Protein 4KT3 (pdb70)

Secondary structure (DSSP, 8-state):
-GGGG-HHHHHHHHHHHHHHHHHHHHTT--HHHHHHHHHHHHTTTTBHHHHHH--TT---S-TT-SEEE-----EEE-SSHHHHHHHHHHHHHHHHTT-----HHHHHHHTTS------S-HHHHHHHHHHHHHH---/--SGGGS-TT---HHHHHHHHHHHHHHT---SSSTTEEEE--B--TTSS-SSTTEEEEEEEE--TTSSS-EEEEEEEEETTT--EEETTTTEE---HHHHHHHHH---S---TGGGHHHHHTTTS--

Sequence (265 aa):
ARLCNNISAVTFVSKYKAVCQPIADQLDLPVENLLGLAAQESQYGTGRIARELNNYFSHAPAPLQIGAEAPSIKVAKFDSFQKSAQSFASSFGTAVRGQRDPAFAQALVRSGYNTGNGRDGFARYLADIIIAVRGRACSLQPARIKDSGLTREQAEQVLRVALKHQDYQLQRPGVFIDGDLQDENGKPPHPGYYDFSLGYNDPKAGATEYWGLFSVSLNTGDTWEINSCKRLDGAELRALQRRVARTGKSLADEKSQREGLGCED

Organism: Pseudomonas fluorescens (strain ATCC BAA-477 / NRRL B-23932 / Pf-5) (NCBI:txid220664)

Structure (mmCIF, N/CA/C/O backbone):
data_4KT3
#
_entry.id   4KT3
#
_cell.length_a   40.112
_cell.length_b   81.515
_cell.length_c   86.453
_cell.angle_alpha   90.00
_cell.angle_beta   90.00
_cell.angle_gamma   90.00
#
_symmetry.space_group_name_H-M   'P 21 21 21'
#
loop_
_entity.id
_entity.type
_entity.pdbx_description
1 polymer 'Uncharacterized protein'
2 polymer 'Putative lipoprotein'
3 water water
#
loop_
_atom_site.group_PDB
_atom_site.id
_atom_site.type_symbol
_atom_site.label_atom_id
_atom_site.label_alt_id
_atom_site.label_comp_id
_atom_site.label_asym_id
_atom_site.label_entity_id
_atom_site.label_seq_id
_atom_site.pdbx_PDB_ins_code
_atom_site.Cartn_x
_atom_site.Cartn_y
_atom_site.Cartn_z
_atom_site.occupancy
_atom_site.B_iso_or_equiv
_atom_site.auth_seq_id
_atom_site.auth_comp_id
_atom_site.auth_asym_id
_atom_site.auth_atom_id
_atom_site.pdbx_PDB_model_num
ATOM 1 N N . ALA A 1 29 ? 3.909 44.955 33.638 1.00 42.98 29 ALA A N 1
ATOM 2 C CA . ALA A 1 29 ? 2.799 44.5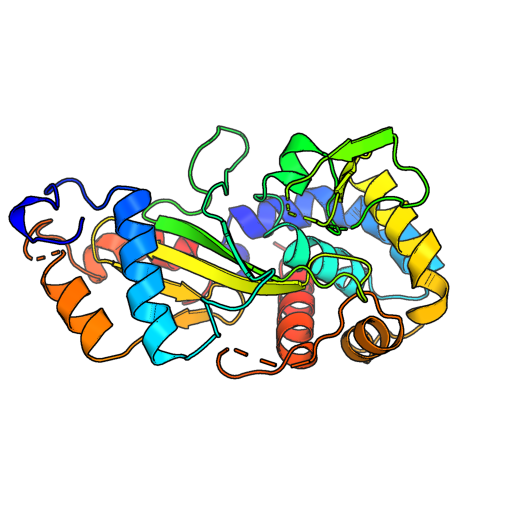45 32.783 1.00 39.34 29 ALA A CA 1
ATOM 3 C C . ALA A 1 29 ? 3.286 43.607 31.688 1.00 37.36 29 ALA A C 1
ATOM 4 O O . ALA A 1 29 ? 2.981 42.413 31.704 1.00 36.13 29 ALA A O 1
ATOM 10 N N . ARG A 1 30 ? 4.050 44.145 30.741 1.00 35.28 30 ARG A N 1
ATOM 11 C CA . ARG A 1 30 ? 4.536 43.352 29.616 1.00 36.56 30 ARG A CA 1
ATOM 12 C C . ARG A 1 30 ? 5.179 42.056 30.101 1.00 30.70 30 ARG A C 1
ATOM 13 O O . ARG A 1 30 ? 4.896 40.979 29.568 1.00 28.62 30 ARG A O 1
ATOM 17 N N . LEU A 1 31 ? 6.036 42.158 31.114 1.00 28.13 31 LEU A N 1
ATOM 18 C CA . LEU A 1 31 ? 6.723 40.981 31.643 1.00 29.97 31 LEU A CA 1
ATOM 19 C C . LEU A 1 31 ? 5.744 39.872 31.987 1.00 26.05 31 LEU A C 1
ATOM 20 O O . LEU A 1 31 ? 6.040 38.699 31.752 1.00 25.05 31 LEU A O 1
ATOM 36 N N . CYS A 1 32 ? 4.582 40.243 32.533 1.00 19.64 32 CYS A N 1
ATOM 37 C CA . CYS A 1 32 ? 3.632 39.247 33.040 1.00 18.39 32 CYS A CA 1
ATOM 38 C C . CYS A 1 32 ? 2.838 38.562 31.927 1.00 17.66 32 CYS A C 1
ATOM 39 O O . CYS A 1 32 ? 2.124 37.589 32.174 1.00 18.57 32 CYS A O 1
ATOM 46 N N . ASN A 1 33 ? 2.968 39.062 30.702 1.00 16.44 33 ASN A N 1
ATOM 47 C CA . ASN A 1 33 ? 2.225 38.509 29.577 1.00 18.12 33 ASN A CA 1
ATOM 48 C C . ASN A 1 33 ? 2.889 37.282 28.956 1.00 13.88 33 ASN A C 1
ATOM 49 O O . ASN A 1 33 ? 2.256 36.549 28.194 1.00 16.12 33 ASN A O 1
ATOM 60 N N . ASN A 1 34 ? 4.158 37.052 29.288 1.00 16.26 34 ASN A N 1
ATOM 61 C CA . ASN A 1 34 ? 4.853 35.849 28.855 1.00 14.35 34 ASN A CA 1
ATOM 62 C C . ASN A 1 34 ? 4.530 34.750 29.857 1.00 11.00 34 ASN A C 1
ATOM 63 O O . ASN A 1 34 ? 5.196 34.605 30.887 1.00 13.51 34 ASN A O 1
ATOM 74 N N . ILE A 1 35 ? 3.488 33.986 29.566 1.00 11.85 35 ILE A N 1
ATOM 75 C CA . ILE A 1 35 ? 2.967 33.036 30.548 1.00 14.16 35 ILE A CA 1
ATOM 76 C C . ILE A 1 35 ? 3.982 31.926 30.875 1.00 12.52 35 ILE A C 1
ATOM 77 O O . ILE A 1 35 ? 4.150 31.546 32.043 1.00 13.41 35 ILE A O 1
ATOM 93 N N . SER A 1 36 ? 4.670 31.425 29.861 1.00 11.69 36 SER A N 1
ATOM 94 C CA . SER A 1 36 ? 5.692 30.401 30.066 1.00 10.71 36 SER A CA 1
ATOM 95 C C . SER A 1 36 ? 6.713 30.887 31.085 1.00 9.13 36 SER A C 1
ATOM 96 O O . SER A 1 36 ? 7.087 30.151 32.022 1.00 10.37 36 SER A O 1
ATOM 104 N N . ALA A 1 37 ? 7.223 32.095 30.863 1.00 10.25 37 ALA A N 1
ATOM 105 C CA . ALA A 1 37 ? 8.251 32.638 31.756 1.00 8.94 37 ALA A CA 1
ATOM 106 C C . ALA A 1 37 ? 7.728 32.858 33.185 1.00 10.44 37 ALA A C 1
ATOM 107 O O . ALA A 1 37 ? 8.408 32.537 34.162 1.00 10.54 37 ALA A O 1
ATOM 114 N N . VAL A 1 38 ? 6.528 33.409 33.312 1.00 11.80 38 VAL A N 1
ATOM 115 C CA . VAL A 1 38 ? 5.939 33.653 34.628 1.00 12.42 38 VAL A CA 1
ATOM 116 C C . VAL A 1 38 ? 5.723 32.332 35.359 1.00 11.07 38 VAL A C 1
ATOM 117 O O . VAL A 1 38 ? 5.985 32.219 36.547 1.00 12.66 38 VAL A O 1
ATOM 130 N N . THR A 1 39 ? 5.256 31.324 34.634 1.00 9.87 39 THR A N 1
ATOM 131 C CA . THR A 1 39 ? 5.017 30.010 35.223 1.00 11.44 39 THR A CA 1
ATOM 132 C C . THR A 1 39 ? 6.319 29.453 35.839 1.00 9.97 39 THR A C 1
ATOM 133 O O . THR A 1 39 ? 6.326 28.945 36.952 1.00 11.86 39 THR A O 1
ATOM 144 N N . PHE A 1 40 ? 7.409 29.560 35.101 1.00 9.44 40 PHE A N 1
ATOM 145 C CA . PHE A 1 40 ? 8.696 29.083 35.576 1.00 9.00 40 PHE A CA 1
ATOM 146 C C . PHE A 1 40 ? 9.137 29.825 36.832 1.00 8.43 40 PHE A C 1
ATOM 147 O O . PHE A 1 40 ? 9.552 29.216 37.846 1.00 8.79 40 PHE A O 1
ATOM 164 N N . VAL A 1 41 ? 9.052 31.145 36.789 1.00 8.92 41 VAL A N 1
ATOM 165 C CA . VAL A 1 41 ? 9.502 31.952 37.915 1.00 9.52 41 VAL A CA 1
ATOM 166 C C . VAL A 1 41 ? 8.644 31.662 39.158 1.00 9.61 41 VAL A C 1
ATOM 167 O O . VAL A 1 41 ? 9.172 31.451 40.260 1.00 10.98 41 VAL A O 1
ATOM 180 N N . SER A 1 42 ? 7.327 31.596 38.987 1.00 10.39 42 SER A N 1
ATOM 181 C CA . SER A 1 42 ? 6.442 31.301 40.109 1.00 12.44 42 SER A CA 1
ATOM 182 C C . SER A 1 42 ? 6.719 29.920 40.681 1.00 11.60 42 SER A C 1
ATOM 183 O O . SER A 1 42 ? 6.648 29.720 41.891 1.00 13.66 42 SER A O 1
ATOM 191 N N . LYS A 1 43 ? 7.058 28.968 39.820 1.00 10.92 43 LYS A N 1
ATOM 192 C CA . LYS A 1 43 ? 7.239 27.595 40.266 1.00 9.66 43 LYS A CA 1
ATOM 193 C C . LYS A 1 43 ? 8.445 27.444 41.177 1.00 8.69 43 LYS A C 1
ATOM 194 O O . LYS A 1 43 ? 8.404 26.692 42.138 1.00 9.56 43 LYS A O 1
ATOM 213 N N . TYR A 1 44 ? 9.542 28.136 40.861 1.00 8.77 44 TYR A N 1
ATOM 214 C CA . TYR A 1 44 ? 10.829 27.847 41.495 1.00 8.56 44 TYR A CA 1
ATOM 215 C C . TYR A 1 44 ? 11.437 28.965 42.317 1.00 10.30 44 TYR A C 1
ATOM 216 O O . TYR A 1 44 ? 12.484 28.773 42.942 1.00 11.23 44 TYR A O 1
ATOM 234 N N . LYS A 1 45 ? 10.782 30.118 42.383 1.00 9.42 45 LYS A N 1
ATOM 235 C CA . LYS A 1 45 ? 11.372 31.232 43.128 1.00 9.68 45 LYS A CA 1
ATOM 236 C C . LYS A 1 45 ? 11.605 30.926 44.609 1.00 11.90 45 LYS A C 1
ATOM 237 O O . LYS A 1 45 ? 12.629 31.330 45.173 1.00 13.21 45 LYS A O 1
ATOM 256 N N . ALA A 1 46 ? 10.681 30.230 45.252 1.00 11.17 46 ALA A N 1
ATOM 257 C CA . ALA A 1 46 ? 10.823 29.954 46.677 1.00 11.20 46 ALA A CA 1
ATOM 258 C C . ALA A 1 46 ? 11.920 28.933 46.921 1.00 10.34 46 ALA A C 1
ATOM 259 O O . ALA A 1 46 ? 12.730 29.116 47.833 1.00 11.49 46 ALA A O 1
ATOM 266 N N . VAL A 1 47 ? 11.997 27.892 46.095 1.00 11.05 47 VAL A N 1
ATOM 267 C CA . VAL A 1 47 ? 13.066 26.902 46.295 1.00 10.85 47 VAL A CA 1
ATOM 268 C C . VAL A 1 47 ? 14.468 27.460 46.031 1.00 9.75 47 VAL A C 1
ATOM 269 O O . VAL A 1 47 ? 15.459 26.991 46.606 1.00 13.40 47 VAL A O 1
ATOM 282 N N . CYS A 1 48 ? 14.567 28.504 45.223 1.00 10.56 48 CYS A N 1
ATOM 283 C CA . CYS A 1 48 ? 15.853 29.143 44.992 1.00 10.99 48 CYS A CA 1
ATOM 284 C C . CYS A 1 48 ? 16.335 29.983 46.153 1.00 12.10 48 CYS A C 1
ATOM 285 O O . CYS A 1 48 ? 17.523 30.208 46.291 1.00 11.23 48 CYS A O 1
ATOM 293 N N . GLN A 1 49 ? 15.421 30.461 46.985 1.00 13.10 49 GLN A N 1
ATOM 294 C CA . GLN A 1 49 ? 15.788 31.428 48.012 1.00 13.56 49 GLN A CA 1
ATOM 295 C C . GLN A 1 49 ? 16.893 30.952 48.973 1.00 13.84 49 GLN A C 1
ATOM 296 O O . GLN A 1 49 ? 17.854 31.668 49.185 1.00 15.25 49 GLN A O 1
ATOM 310 N N . PRO A 1 50 ? 16.735 29.770 49.598 1.00 13.10 50 PRO A N 1
ATOM 311 C CA . PRO A 1 50 ? 17.773 29.411 50.581 1.00 14.16 50 PRO A CA 1
ATOM 312 C C . PRO A 1 50 ? 19.150 29.166 49.955 1.00 13.66 50 PRO A C 1
ATOM 313 O O . PRO A 1 50 ? 20.180 29.430 50.574 1.00 14.32 50 PRO A O 1
ATOM 324 N N . ILE A 1 51 ? 19.171 28.707 48.717 1.00 13.46 51 ILE A N 1
ATOM 325 C CA . ILE A 1 51 ? 20.433 28.504 48.033 1.00 13.46 51 ILE A CA 1
ATOM 326 C C . ILE A 1 51 ? 21.086 29.857 47.729 1.00 11.16 51 ILE A C 1
ATOM 327 O O . ILE A 1 51 ? 22.278 30.050 47.966 1.00 13.30 51 ILE A O 1
ATOM 343 N N . ALA A 1 52 ? 20.302 30.798 47.222 1.00 10.90 52 ALA A N 1
ATOM 344 C CA . ALA A 1 52 ? 20.788 32.145 47.010 1.00 11.86 52 ALA A CA 1
ATOM 345 C C . ALA A 1 52 ? 21.284 32.754 48.325 1.00 13.06 52 ALA A C 1
ATOM 346 O O . ALA A 1 52 ? 22.339 33.387 48.347 1.00 14.15 52 ALA A O 1
ATOM 353 N N . ASP A 1 53 ? 20.538 32.563 49.411 1.00 13.24 53 ASP A N 1
ATOM 354 C CA . ASP A 1 53 ? 20.952 33.086 50.719 1.00 13.58 53 ASP A CA 1
ATOM 355 C C . ASP A 1 53 ? 22.316 32.525 51.105 1.00 14.23 53 ASP A C 1
ATOM 356 O O . ASP A 1 53 ? 23.201 33.264 51.575 1.00 16.13 53 ASP A O 1
ATOM 365 N N . GLN A 1 54 ? 22.489 31.217 50.914 1.00 14.60 54 GLN A N 1
ATOM 366 C CA . GLN A 1 54 ? 23.747 30.557 51.290 1.00 16.04 54 GLN A CA 1
ATOM 367 C C . GLN A 1 54 ? 24.930 31.123 50.499 1.00 15.11 54 GLN A C 1
ATOM 368 O O . GLN A 1 54 ? 26.072 31.134 50.982 1.00 20.40 54 GLN A O 1
ATOM 372 N N . LEU A 1 55 ? 24.660 31.617 49.296 1.00 13.26 55 LEU A N 1
ATOM 373 C CA . LEU A 1 55 ? 25.695 32.165 48.426 1.00 16.11 55 LEU A CA 1
ATOM 374 C C . LEU A 1 55 ? 25.778 33.694 48.488 1.00 12.95 55 LEU A C 1
ATOM 375 O O . LEU A 1 55 ? 26.502 34.306 47.701 1.00 13.73 55 LEU A O 1
ATOM 391 N N . ASP A 1 56 ? 25.028 34.306 49.406 1.00 14.43 56 ASP A N 1
ATOM 392 C CA . ASP A 1 56 ? 24.956 35.761 49.513 1.00 14.57 56 ASP A CA 1
ATOM 393 C C . ASP A 1 56 ? 24.628 36.396 48.154 1.00 12.72 56 ASP A C 1
ATOM 394 O O . ASP A 1 56 ? 25.325 37.311 47.695 1.00 16.45 56 ASP A O 1
ATOM 403 N N . LEU A 1 57 ? 23.547 35.903 47.537 1.00 13.85 57 LEU A N 1
ATOM 404 C CA . LEU A 1 57 ? 23.071 36.393 46.243 1.00 12.96 57 LEU A CA 1
ATOM 405 C C . LEU A 1 57 ? 21.600 36.769 46.307 1.00 13.34 57 LEU A C 1
ATOM 406 O O . LEU A 1 57 ? 20.813 36.088 46.969 1.00 14.62 57 LEU A O 1
ATOM 422 N N . PRO A 1 58 ? 21.212 37.820 45.574 1.00 12.81 58 PRO A N 1
ATOM 423 C CA . PRO A 1 58 ? 19.783 38.026 45.325 1.00 12.97 58 PRO A CA 1
ATOM 424 C C . PRO A 1 58 ? 19.202 36.797 44.627 1.00 11.96 58 PRO A C 1
ATOM 425 O O . PRO A 1 58 ? 19.830 36.240 43.726 1.00 12.08 58 PRO A O 1
ATOM 436 N N . VAL A 1 59 ? 18.021 36.373 45.042 1.00 12.49 59 VAL A N 1
ATOM 437 C CA . VAL A 1 59 ? 17.447 35.155 44.486 1.00 10.59 59 VAL A CA 1
ATOM 438 C C . VAL A 1 59 ? 17.297 35.218 42.960 1.00 12.03 59 VAL A C 1
ATOM 439 O O . VAL A 1 59 ? 17.485 34.214 42.270 1.00 12.11 59 VAL A O 1
ATOM 452 N N . GLU A 1 60 ? 16.977 36.395 42.436 1.00 10.40 60 GLU A N 1
ATOM 453 C CA . GLU A 1 60 ? 16.824 36.559 40.994 1.00 12.33 60 GLU A CA 1
ATOM 454 C C . GLU A 1 60 ? 18.104 36.270 40.218 1.00 12.25 60 GLU A C 1
ATOM 455 O O . GLU A 1 60 ? 18.046 35.946 39.031 1.00 12.22 60 GLU A O 1
ATOM 467 N N . ASN A 1 61 ? 19.255 36.393 40.860 1.00 11.13 61 ASN A N 1
ATOM 468 C CA . ASN A 1 61 ? 20.504 36.082 40.157 1.00 11.55 61 ASN A CA 1
ATOM 469 C C . ASN A 1 61 ? 20.573 34.583 39.856 1.00 10.89 61 ASN A C 1
ATOM 470 O O . ASN A 1 61 ? 20.922 34.165 38.734 1.00 13.38 61 ASN A O 1
ATOM 481 N N . LEU A 1 62 ? 20.252 33.779 40.863 1.00 11.12 62 LEU A N 1
ATOM 482 C CA . LEU A 1 62 ? 20.255 32.327 40.728 1.00 9.70 62 LEU A CA 1
ATOM 483 C C . LEU A 1 62 ? 19.116 31.845 39.823 1.00 10.79 62 LEU A C 1
ATOM 484 O O . LEU A 1 62 ? 19.326 31.001 38.943 1.00 11.27 62 LEU A O 1
ATOM 500 N N . LEU A 1 63 ? 17.913 32.366 40.057 1.00 9.75 63 LEU A N 1
ATOM 501 C CA . LEU A 1 63 ? 16.754 31.974 39.280 1.00 8.73 63 LEU A CA 1
ATOM 502 C C . LEU A 1 63 ? 16.896 32.441 37.829 1.00 9.98 63 LEU A C 1
ATOM 503 O O . LEU A 1 63 ? 16.492 31.741 36.899 1.00 10.02 63 LEU A O 1
ATOM 519 N N . GLY A 1 64 ? 17.491 33.616 37.645 1.00 9.78 64 GLY A N 1
ATOM 520 C CA . GLY A 1 64 ? 17.790 34.143 36.317 1.00 10.06 64 GLY A CA 1
ATOM 521 C C . GLY A 1 64 ? 18.746 33.242 35.556 1.00 9.02 64 GLY A C 1
ATOM 522 O O . GLY A 1 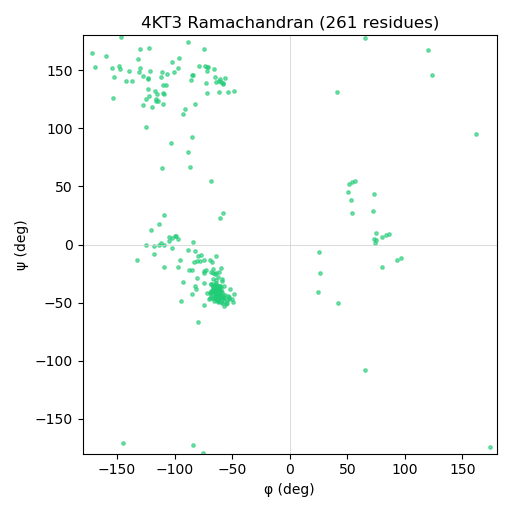64 ? 18.569 33.005 34.356 1.00 9.39 64 GLY A O 1
ATOM 526 N N . LEU A 1 65 ? 19.778 32.751 36.236 1.00 9.70 65 LEU A N 1
ATOM 527 C CA . LEU A 1 65 ? 20.691 31.803 35.610 1.00 9.99 65 LEU A CA 1
ATOM 528 C C . LEU A 1 65 ? 19.933 30.543 35.185 1.00 8.74 65 LEU A C 1
ATOM 529 O O . LEU A 1 65 ? 20.112 30.071 34.054 1.00 9.92 65 LEU A O 1
ATOM 545 N N . ALA A 1 66 ? 19.066 30.019 36.047 1.00 10.08 66 ALA A N 1
ATOM 546 C CA . ALA A 1 66 ? 18.281 28.847 35.665 1.00 9.28 66 ALA A CA 1
ATOM 547 C C . ALA A 1 66 ? 17.388 29.155 34.447 1.00 9.63 66 ALA A C 1
ATOM 548 O O . ALA A 1 66 ? 17.219 28.312 33.571 1.00 11.09 66 ALA A O 1
ATOM 555 N N . ALA A 1 67 ? 16.791 30.344 34.406 1.00 9.51 67 ALA A N 1
ATOM 556 C CA . ALA A 1 67 ? 15.937 30.725 33.272 1.00 9.73 67 ALA A CA 1
ATOM 557 C C . ALA A 1 67 ? 16.729 30.743 31.958 1.00 9.95 67 ALA A C 1
ATOM 558 O O . ALA A 1 67 ? 16.220 30.344 30.912 1.00 10.94 67 ALA A O 1
ATOM 565 N N . GLN A 1 68 ? 17.947 31.264 32.016 1.00 9.90 68 GLN A N 1
ATOM 566 C CA . GLN A 1 68 ? 18.866 31.280 30.883 1.00 10.79 68 GLN A CA 1
ATOM 567 C C . GLN A 1 68 ? 19.234 29.865 30.420 1.00 10.08 68 GLN A C 1
ATOM 568 O O . GLN A 1 68 ? 19.219 29.561 29.231 1.00 12.39 68 GLN A O 1
ATOM 582 N N . GLU A 1 69 ? 19.592 28.995 31.357 1.00 9.60 69 GLU A N 1
ATOM 583 C CA . GLU A 1 69 ? 20.085 27.675 30.984 1.00 10.23 69 GLU A CA 1
ATOM 584 C C . GLU A 1 69 ? 18.978 26.754 30.501 1.00 10.92 69 GLU A C 1
ATOM 585 O O . GLU A 1 69 ? 19.213 25.893 29.640 1.00 10.92 69 GLU A O 1
ATOM 597 N N . SER A 1 70 ? 17.787 26.918 31.075 1.00 10.67 70 SER A N 1
ATOM 598 C CA . SER A 1 70 ? 16.665 26.007 30.832 1.00 10.43 70 SER A CA 1
ATOM 599 C C . SER A 1 70 ? 15.575 26.539 29.912 1.00 9.17 70 SER A C 1
ATOM 600 O O . SER A 1 70 ? 14.566 25.871 29.729 1.00 10.62 70 SER A O 1
ATOM 608 N N . GLN A 1 71 ? 15.777 27.739 29.373 1.00 9.72 71 GLN A N 1
ATOM 609 C CA . GLN A 1 71 ? 14.766 28.398 28.547 1.00 9.52 71 GLN A CA 1
ATOM 610 C C . GLN A 1 71 ? 13.442 28.454 29.331 1.00 10.62 71 GLN A C 1
ATOM 611 O O . GLN A 1 71 ? 12.369 28.036 28.871 1.00 10.70 71 GLN A O 1
ATOM 625 N N . TYR A 1 72 ? 13.545 29.007 30.524 1.00 9.56 72 TYR A N 1
ATOM 626 C CA . TYR A 1 72 ? 12.424 29.131 31.437 1.00 9.21 72 TYR A CA 1
ATOM 627 C C . TYR A 1 72 ? 11.721 27.784 31.595 1.00 11.06 72 TYR A C 1
ATOM 628 O O . TYR A 1 72 ? 10.491 27.673 31.562 1.00 11.37 72 TYR A O 1
ATOM 646 N N . GLY A 1 73 ? 12.530 26.747 31.770 1.00 11.70 73 GLY A N 1
ATOM 647 C CA . GLY A 1 73 ? 12.028 25.431 32.093 1.00 11.38 73 GLY A CA 1
ATOM 648 C C . GLY A 1 73 ? 11.501 24.639 30.911 1.00 10.25 73 GLY A C 1
ATOM 649 O O . GLY A 1 73 ? 10.947 23.549 31.101 1.00 14.13 73 GLY A O 1
ATOM 653 N N . THR A 1 74 ? 11.671 25.157 29.695 1.00 9.94 74 THR A N 1
ATOM 654 C CA . THR A 1 74 ? 11.140 24.479 28.511 1.00 10.48 74 THR A CA 1
ATOM 655 C C . THR A 1 74 ? 12.135 23.577 27.784 1.00 9.75 74 THR A C 1
ATOM 656 O O . THR A 1 74 ? 11.734 22.775 26.939 1.00 11.01 74 THR A O 1
ATOM 667 N N . GLY A 1 75 ? 13.426 23.696 28.098 1.00 10.04 75 GLY A N 1
ATOM 668 C CA . GLY A 1 75 ? 14.420 22.862 27.451 1.00 10.34 75 GLY A CA 1
ATOM 669 C C . GLY A 1 75 ? 14.355 21.417 27.904 1.00 10.66 75 GLY A C 1
ATOM 670 O O . GLY A 1 75 ? 13.948 21.138 29.034 1.00 11.23 75 GLY A O 1
ATOM 674 N N . ARG A 1 76 ? 14.789 20.507 27.036 1.00 13.96 76 ARG A N 1
ATOM 675 C CA . ARG A 1 76 ? 14.747 19.081 27.318 1.00 15.67 76 ARG A CA 1
ATOM 676 C C . ARG A 1 76 ? 15.618 18.663 28.507 1.00 13.63 76 ARG A C 1
ATOM 677 O O . ARG A 1 76 ? 15.223 17.827 29.311 1.00 16.16 76 ARG A O 1
ATOM 698 N N . ILE A 1 77 ? 16.812 19.224 28.609 1.00 13.76 77 ILE A N 1
ATOM 699 C CA . ILE A 1 77 ? 17.713 18.854 29.695 1.00 14.30 77 ILE A CA 1
ATOM 700 C C . ILE A 1 77 ? 17.066 19.165 31.051 1.00 12.70 77 ILE A C 1
ATOM 701 O O . ILE A 1 77 ? 17.219 18.425 32.024 1.00 12.80 77 ILE A O 1
ATOM 717 N N . ALA A 1 78 ? 16.315 20.253 31.109 1.00 10.69 78 ALA A N 1
ATOM 718 C CA . ALA A 1 78 ? 15.606 20.598 32.330 1.00 12.36 78 ALA A CA 1
ATOM 719 C C . ALA A 1 78 ? 14.405 19.682 32.528 1.00 11.24 78 ALA A C 1
ATOM 720 O O . ALA A 1 78 ? 14.231 19.087 33.605 1.00 12.38 78 ALA A O 1
ATOM 727 N N . ARG A 1 79 ? 13.564 19.568 31.502 1.00 11.14 79 ARG A N 1
ATOM 728 C CA . ARG A 1 79 ? 12.341 18.785 31.624 1.00 13.18 79 ARG A CA 1
ATOM 729 C C . ARG A 1 79 ? 12.604 17.320 31.933 1.00 12.32 79 ARG A C 1
ATOM 730 O O . ARG A 1 79 ? 11.924 16.728 32.774 1.00 16.40 79 ARG A O 1
ATOM 751 N N . GLU A 1 80 ? 13.544 16.727 31.203 1.00 13.14 80 GLU A N 1
ATOM 752 C CA . GLU A 1 80 ? 13.777 15.288 31.265 1.00 14.05 80 GLU A CA 1
ATOM 753 C C . GLU A 1 80 ? 14.835 14.904 32.281 1.00 14.47 80 GLU A C 1
ATOM 754 O O . GLU A 1 80 ? 14.749 13.828 32.882 1.00 17.82 80 GLU A O 1
ATOM 766 N N . LEU A 1 81 ? 15.829 15.765 32.477 1.00 14.20 81 LEU A N 1
ATOM 767 C CA . LEU A 1 81 ? 16.968 15.414 33.345 1.00 11.85 81 LEU A CA 1
ATOM 768 C C . LEU A 1 81 ? 17.027 16.236 34.632 1.00 12.62 81 LEU A C 1
ATOM 769 O O . LEU A 1 81 ? 17.939 16.059 35.450 1.00 12.80 81 LEU A O 1
ATOM 785 N N . ASN A 1 82 ? 16.050 17.115 34.819 1.00 13.73 82 ASN A N 1
ATOM 786 C CA . ASN A 1 82 ? 16.012 18.025 35.967 1.00 11.96 82 ASN A CA 1
ATOM 787 C C . ASN A 1 82 ? 17.284 18.844 36.106 1.00 10.84 82 ASN A C 1
ATOM 788 O O . ASN A 1 82 ? 17.645 19.248 37.204 1.00 12.42 82 ASN A O 1
ATOM 799 N N . ASN A 1 83 ? 17.968 19.088 34.993 1.00 12.21 83 ASN A N 1
ATOM 800 C CA . ASN A 1 83 ? 19.232 19.810 35.050 1.00 11.48 83 ASN A CA 1
ATOM 801 C C . ASN A 1 83 ? 18.984 21.234 34.590 1.00 11.58 83 ASN A C 1
ATOM 802 O O . ASN A 1 83 ? 19.134 21.546 33.401 1.00 12.46 83 ASN A O 1
ATOM 813 N N . TYR A 1 84 ? 18.593 22.084 35.539 1.00 10.75 84 TYR A N 1
ATOM 814 C CA . TYR A 1 84 ? 18.163 23.451 35.221 1.00 11.69 84 TYR A CA 1
ATOM 815 C C . TYR A 1 84 ? 19.329 24.432 35.099 1.00 11.23 84 TYR A C 1
ATOM 816 O O . TYR A 1 84 ? 19.117 25.608 34.837 1.00 10.08 84 TYR A O 1
ATOM 834 N N . PHE A 1 85 ? 20.558 23.940 35.248 1.00 11.25 85 PHE A N 1
ATOM 835 C CA . PHE A 1 85 ? 21.746 24.783 35.099 1.00 9.59 85 PHE A CA 1
ATOM 836 C C . PHE A 1 85 ? 22.649 24.266 33.989 1.00 11.83 85 PHE A C 1
ATOM 837 O O . PHE A 1 85 ? 23.788 24.724 33.832 1.00 13.86 85 PHE A O 1
ATOM 854 N N . SER A 1 86 ? 22.101 23.333 33.201 1.00 11.43 86 SER A N 1
ATOM 855 C CA . SER A 1 86 ? 22.813 22.671 32.107 1.00 13.12 86 SER A CA 1
ATOM 856 C C . SER A 1 86 ? 24.257 22.321 32.469 1.00 12.51 86 SER A C 1
ATOM 857 O O . SER A 1 86 ? 25.189 22.559 31.692 1.00 13.55 86 SER A O 1
ATOM 882 N N . HIS A 1 88 ? 27.505 20.322 32.895 1.00 13.78 88 HIS A N 1
ATOM 883 C CA . HIS A 1 88 ? 28.252 19.234 32.307 1.00 12.71 88 HIS A CA 1
ATOM 884 C C . HIS A 1 88 ? 28.497 18.150 33.357 1.00 16.97 88 HIS A C 1
ATOM 885 O O . HIS A 1 88 ? 28.710 18.436 34.544 1.00 15.47 88 HIS A O 1
ATOM 900 N N . ALA A 1 89 ? 28.457 16.901 32.912 1.00 16.98 89 ALA A N 1
ATOM 901 C CA . ALA A 1 89 ? 28.821 15.778 33.761 1.00 16.14 89 ALA A CA 1
ATOM 902 C C . ALA A 1 89 ? 30.336 15.576 33.718 1.00 15.49 89 ALA A C 1
ATOM 903 O O . ALA A 1 89 ? 30.968 15.777 32.668 1.00 19.20 89 ALA A O 1
ATOM 910 N N . PRO A 1 90 ? 30.932 15.152 34.841 1.00 15.29 90 PRO A N 1
ATOM 911 C CA . PRO A 1 90 ? 30.262 14.854 36.109 1.00 12.89 90 PRO A CA 1
ATOM 912 C C . PRO A 1 90 ? 30.047 16.093 36.961 1.00 12.15 90 PRO A C 1
ATOM 913 O O . PRO A 1 90 ? 30.879 17.001 36.944 1.00 15.01 90 PRO A O 1
ATOM 924 N N . ALA A 1 91 ? 28.935 16.115 37.696 1.00 12.46 91 ALA A N 1
ATOM 925 C CA . ALA A 1 91 ? 28.618 17.218 38.589 1.00 10.91 91 ALA A CA 1
ATOM 926 C C . ALA A 1 91 ? 28.242 16.634 39.944 1.00 11.26 91 ALA A C 1
ATOM 927 O O . ALA A 1 91 ? 27.711 15.526 40.011 1.00 11.82 91 ALA A O 1
ATOM 934 N N . PRO A 1 92 ? 28.537 17.362 41.033 1.00 11.52 92 PRO A N 1
ATOM 935 C CA . PRO A 1 92 ? 28.113 16.874 42.347 1.00 11.89 92 PRO A CA 1
ATOM 936 C C . PRO A 1 92 ? 26.610 16.643 42.378 1.00 11.88 92 PRO A C 1
ATOM 937 O O . PRO A 1 92 ? 25.840 17.404 41.768 1.00 12.04 92 PRO A O 1
ATOM 948 N N . LEU A 1 93 ? 26.213 15.593 43.092 1.00 10.96 93 LEU A N 1
ATOM 949 C CA . LEU A 1 93 ? 24.806 15.229 43.302 1.00 9.57 93 LEU A CA 1
ATOM 950 C C . LEU A 1 93 ? 24.129 14.616 42.081 1.00 11.65 93 LEU A C 1
ATOM 951 O O . LEU A 1 93 ? 22.946 14.282 42.138 1.00 12.75 93 LEU A O 1
ATOM 967 N N . GLN A 1 94 ? 24.847 14.435 40.979 1.00 10.96 94 GLN A N 1
ATOM 968 C CA . GLN A 1 94 ? 24.184 13.847 39.810 1.00 10.76 94 GLN A CA 1
ATOM 969 C C . GLN A 1 94 ? 23.759 12.395 40.079 1.00 12.60 94 GLN A C 1
ATOM 970 O O . GLN A 1 94 ? 24.397 11.671 40.870 1.00 13.38 94 GLN A O 1
ATOM 984 N N . ILE A 1 95 ? 22.693 11.970 39.399 1.00 13.67 95 ILE A N 1
ATOM 985 C CA . ILE A 1 95 ? 22.219 10.594 39.501 1.00 16.05 95 ILE A CA 1
ATOM 986 C C . ILE A 1 95 ? 22.495 9.829 38.201 1.00 15.71 95 ILE A C 1
ATOM 987 O O . ILE A 1 95 ? 22.191 8.644 38.088 1.00 20.57 95 ILE A O 1
ATOM 1003 N N . GLY A 1 96 ? 23.087 10.519 37.231 1.00 15.69 96 GLY A N 1
ATOM 1004 C CA . GLY A 1 96 ? 23.429 9.928 35.950 1.00 18.22 96 GLY A CA 1
ATOM 1005 C C . GLY A 1 96 ? 23.946 11.001 35.008 1.00 15.65 96 GLY A C 1
ATOM 1006 O O . GLY A 1 96 ? 24.104 12.156 35.409 1.00 15.35 96 GLY A O 1
ATOM 1010 N N . ALA A 1 97 ? 24.187 10.618 33.756 1.00 18.84 97 ALA A N 1
ATOM 1011 C CA . ALA A 1 97 ? 24.711 11.528 32.737 1.00 17.18 97 ALA A CA 1
ATOM 1012 C C . ALA A 1 97 ? 24.296 11.047 31.353 1.00 20.58 97 ALA A C 1
ATOM 1013 O O . ALA A 1 97 ? 24.128 9.847 31.133 1.00 21.93 97 ALA A O 1
ATOM 1020 N N . GLU A 1 98 ? 24.169 11.990 30.421 1.00 23.59 98 GLU A N 1
ATOM 1021 C CA . GLU A 1 98 ? 23.708 11.703 29.071 1.00 26.89 98 GLU A CA 1
ATOM 1022 C C . GLU A 1 98 ? 24.276 12.732 28.088 1.00 29.98 98 GLU A C 1
ATOM 1023 O O . GLU A 1 98 ? 24.419 13.905 28.424 1.00 28.15 98 GLU A O 1
ATOM 1035 N N . ALA A 1 99 ? 24.602 12.312 26.872 1.00 34.01 99 ALA A N 1
ATOM 1036 C CA . ALA A 1 99 ? 25.040 13.266 25.860 1.00 40.02 99 ALA A CA 1
ATOM 1037 C C . ALA A 1 99 ? 23.823 14.068 25.391 1.00 46.04 99 ALA A C 1
ATOM 1038 O O . ALA A 1 99 ? 22.741 13.505 25.236 1.00 45.90 99 ALA A O 1
ATOM 1045 N N . PRO A 1 100 ? 23.980 15.390 25.191 1.00 46.87 100 PRO A N 1
ATOM 1046 C CA . PRO A 1 100 ? 22.858 16.138 24.612 1.00 54.42 100 PRO A CA 1
ATOM 1047 C C . PRO A 1 100 ? 22.894 16.110 23.089 1.00 55.42 100 PRO A C 1
ATOM 1048 O O . PRO A 1 100 ? 23.966 15.851 22.542 1.00 57.31 100 PRO A O 1
ATOM 1059 N N . SER A 1 105 ? 30.786 14.386 22.402 1.00 57.03 105 SER A N 1
ATOM 1060 C CA . SER A 1 105 ? 31.942 14.952 23.089 1.00 57.00 105 SER A CA 1
ATOM 1061 C C . SER A 1 105 ? 31.681 15.165 24.584 1.00 53.53 105 SER A C 1
ATOM 1062 O O . SER A 1 105 ? 32.481 14.748 25.424 1.00 55.61 105 SER A O 1
ATOM 1066 N N . ILE A 1 106 ? 30.564 15.814 24.913 1.00 44.90 106 ILE A N 1
ATOM 1067 C CA . ILE A 1 106 ? 30.286 16.227 26.293 1.00 40.14 106 ILE A CA 1
ATOM 1068 C C . ILE A 1 106 ? 28.971 15.679 26.825 1.00 35.32 106 ILE A C 1
ATOM 1069 O O . ILE A 1 106 ? 27.938 15.768 26.175 1.00 43.48 106 ILE A O 1
ATOM 1085 N N . LYS A 1 107 ? 29.002 15.143 28.033 1.00 24.11 107 LYS A N 1
ATOM 1086 C CA . LYS A 1 107 ? 27.782 14.663 28.652 1.00 21.26 107 LYS A CA 1
ATOM 1087 C C . LYS A 1 107 ? 27.240 15.725 29.593 1.00 17.93 107 LYS A C 1
ATOM 1088 O O . LYS A 1 107 ? 27.996 16.539 30.121 1.00 17.65 107 LYS A O 1
ATOM 1107 N N . VAL A 1 108 ? 25.923 15.724 29.774 1.00 16.69 108 VAL A N 1
ATOM 1108 C CA . VAL A 1 108 ? 25.285 16.575 30.768 1.00 15.27 108 VAL A CA 1
ATOM 1109 C C . VAL A 1 108 ? 24.723 15.724 31.900 1.00 12.72 108 VAL A C 1
ATOM 1110 O O . VAL A 1 108 ? 24.304 14.575 31.706 1.00 14.44 108 VAL A O 1
ATOM 1123 N N . ALA A 1 109 ? 24.724 16.307 33.082 1.00 13.66 109 ALA A N 1
ATOM 1124 C CA . ALA A 1 109 ? 24.291 15.613 34.285 1.00 13.32 109 ALA A CA 1
ATOM 1125 C C . ALA A 1 109 ? 22.777 15.442 34.346 1.00 12.24 109 ALA A C 1
ATOM 1126 O O . ALA A 1 109 ? 22.021 16.235 33.782 1.00 12.98 109 ALA A O 1
ATOM 1133 N N . LYS A 1 110 ? 22.355 14.402 35.065 1.00 12.48 110 LYS A N 1
ATOM 1134 C CA . LYS A 1 110 ? 20.954 14.211 35.438 1.00 11.48 110 LYS A CA 1
ATOM 1135 C C . LYS A 1 110 ? 20.853 14.387 36.951 1.00 12.42 110 LYS A C 1
ATOM 1136 O O . LYS A 1 110 ? 21.769 13.997 37.677 1.00 11.91 110 LYS A O 1
ATOM 1155 N N . PHE A 1 111 ? 19.745 14.966 37.407 1.00 11.31 111 PHE A N 1
ATOM 1156 C CA . PHE A 1 111 ? 19.478 15.172 38.830 1.00 12.64 111 PHE A CA 1
ATOM 1157 C C . PHE A 1 111 ? 18.093 14.682 39.250 1.00 12.80 111 PHE A C 1
ATOM 1158 O O . PHE A 1 111 ? 17.226 14.419 38.409 1.00 14.02 111 PHE A O 1
ATOM 1175 N N . ASP A 1 112 ? 17.874 14.610 40.562 1.00 13.24 112 ASP A N 1
ATOM 1176 C CA . ASP A 1 112 ? 16.565 14.234 41.106 1.00 12.08 112 ASP A CA 1
ATOM 1177 C C . ASP A 1 112 ? 15.522 15.342 40.996 1.00 13.85 112 ASP A C 1
ATOM 1178 O O . ASP A 1 112 ? 14.314 15.067 41.010 1.00 15.45 112 ASP A O 1
ATOM 1187 N N . SER A 1 113 ? 15.974 16.588 40.894 1.00 11.94 113 SER A N 1
ATOM 1188 C CA . SER A 1 113 ? 15.068 17.731 40.980 1.00 10.84 113 SER A CA 1
ATOM 1189 C C . SER A 1 113 ? 15.782 19.028 40.636 1.00 11.57 113 SER A C 1
ATOM 1190 O O . SER A 1 113 ? 17.007 19.082 40.635 1.00 10.88 113 SER A O 1
ATOM 1198 N N . PHE A 1 114 ? 14.999 20.067 40.370 1.00 12.40 114 PHE A N 1
ATOM 1199 C CA . PHE A 1 114 ? 15.506 21.426 40.203 1.00 11.96 114 PHE A CA 1
ATOM 1200 C C . PHE A 1 114 ? 16.425 21.751 41.379 1.00 9.75 114 PHE A C 1
ATOM 1201 O O . PHE A 1 114 ? 17.554 22.223 41.194 1.00 11.00 114 PHE A O 1
ATOM 1218 N N . GLN A 1 115 ? 15.939 21.481 42.589 1.00 12.16 115 GLN A N 1
ATOM 1219 C CA . GLN A 1 115 ? 16.655 21.840 43.798 1.00 12.86 115 GLN A CA 1
ATOM 1220 C C . GLN A 1 115 ? 18.048 21.208 43.803 1.00 10.79 115 GLN A C 1
ATOM 1221 O O . GLN A 1 115 ? 19.045 21.880 44.125 1.00 11.63 115 GLN A O 1
ATOM 1225 N N . LYS A 1 116 ? 18.131 19.924 43.466 1.00 9.99 116 LYS A N 1
ATOM 1226 C CA . LYS A 1 116 ? 19.428 19.248 43.428 1.00 11.82 116 LYS A CA 1
ATOM 1227 C C . LYS A 1 116 ? 20.332 19.856 42.364 1.00 10.27 116 LYS A C 1
ATOM 1228 O O . LYS A 1 116 ? 21.527 19.981 42.589 1.00 11.06 116 LYS A O 1
ATOM 1247 N N . SER A 1 117 ? 19.778 20.251 41.223 1.00 10.32 117 SER A N 1
ATOM 1248 C CA . SER A 1 117 ? 20.615 20.855 40.187 1.00 10.93 117 SER A CA 1
ATOM 1249 C C . SER A 1 117 ? 21.171 22.196 40.674 1.00 10.62 117 SER A C 1
ATOM 1250 O O . SER A 1 117 ? 22.330 22.541 40.357 1.00 11.20 117 SER A O 1
ATOM 1258 N N . ALA A 1 118 ? 20.366 22.927 41.453 1.00 9.29 118 ALA A N 1
ATOM 1259 C CA . ALA A 1 118 ? 20.794 24.208 42.009 1.00 10.20 118 ALA A CA 1
ATOM 1260 C C . ALA A 1 118 ? 21.879 23.989 43.071 1.00 10.58 118 ALA A C 1
ATOM 1261 O O . ALA A 1 118 ? 22.854 24.745 43.147 1.00 12.26 118 ALA A O 1
ATOM 1268 N N . GLN A 1 119 ? 21.701 22.968 43.903 1.00 9.89 119 GLN A N 1
ATOM 1269 C CA . GLN A 1 119 ? 22.707 22.616 44.904 1.00 11.10 119 GLN A CA 1
ATOM 1270 C C . GLN A 1 119 ? 24.023 22.169 44.241 1.00 10.69 119 GLN A C 1
ATOM 1271 O O . GLN A 1 119 ? 25.116 22.400 44.772 1.00 13.36 119 GLN A O 1
ATOM 1285 N N . SER A 1 120 ? 23.905 21.533 43.082 1.00 10.25 120 SER A N 1
ATOM 1286 C CA . SER A 1 120 ? 25.069 21.105 42.325 1.00 12.09 120 SER A CA 1
ATOM 1287 C C . SER A 1 120 ? 25.839 22.324 41.833 1.00 9.56 120 SER A C 1
ATOM 1288 O O . SER A 1 120 ? 27.078 22.407 41.987 1.00 11.74 120 SER A O 1
ATOM 1296 N N . PHE A 1 121 ? 25.116 23.263 41.233 1.00 10.12 121 PHE A N 1
ATOM 1297 C CA . PHE A 1 121 ? 25.699 24.540 40.829 1.00 11.83 121 PHE A CA 1
ATOM 1298 C C . PHE A 1 121 ? 26.411 25.206 42.011 1.00 11.16 121 PHE A C 1
ATOM 1299 O O . PHE A 1 121 ? 27.560 25.643 41.893 1.00 12.92 121 PHE A O 1
ATOM 1316 N N . ALA A 1 122 ? 25.746 25.245 43.162 1.00 11.93 122 ALA A N 1
ATOM 1317 C CA . ALA A 1 122 ? 26.319 25.857 44.350 1.00 13.55 122 ALA A CA 1
ATOM 1318 C C . ALA A 1 122 ? 27.598 25.147 44.793 1.00 14.79 122 ALA A C 1
ATOM 1319 O O . ALA A 1 122 ? 28.569 25.798 45.189 1.00 14.48 122 ALA A O 1
ATOM 1326 N N . SER A 1 123 ? 27.587 23.817 44.741 1.00 14.37 123 SER A N 1
ATOM 1327 C CA . SER A 1 123 ? 28.745 23.009 45.125 1.00 13.17 123 SER A CA 1
ATOM 1328 C C . SER A 1 123 ? 29.964 23.329 44.245 1.00 13.14 123 SER A C 1
ATOM 1329 O O . SER A 1 123 ? 31.084 23.546 44.749 1.00 16.73 123 SER A O 1
ATOM 1337 N N . SER A 1 124 ? 29.762 23.382 42.930 1.00 12.38 124 SER A N 1
ATOM 1338 C CA . SER A 1 124 ? 30.868 23.564 42.004 1.00 13.41 124 SER A CA 1
ATOM 1339 C C . SER A 1 124 ? 31.294 25.020 41.824 1.00 14.87 124 SER A C 1
ATOM 1340 O O . SER A 1 124 ? 32.483 25.288 41.626 1.00 17.80 124 SER A O 1
ATOM 1348 N N . PHE A 1 125 ? 30.339 25.948 41.846 1.00 14.81 125 PHE A N 1
ATOM 1349 C CA . PHE A 1 125 ? 30.608 27.334 41.426 1.00 13.44 125 PHE A CA 1
ATOM 1350 C C . PHE A 1 125 ? 30.247 28.378 42.486 1.00 14.20 125 PHE A C 1
ATOM 1351 O O . PHE A 1 125 ? 30.453 29.570 42.286 1.00 15.83 125 PHE A O 1
ATOM 1368 N N . GLY A 1 126 ? 29.736 27.916 43.622 1.00 14.19 126 GLY A N 1
ATOM 1369 C CA . GLY A 1 126 ? 29.210 28.807 44.635 1.00 16.37 126 GLY A CA 1
ATOM 1370 C C . GLY A 1 126 ? 30.280 29.708 45.214 1.00 16.24 126 GLY A C 1
ATOM 1371 O O . GLY A 1 126 ? 30.095 30.922 45.341 1.00 18.42 126 GLY A O 1
ATOM 1375 N N . THR A 1 127 ? 31.410 29.126 45.572 1.00 20.95 127 THR A N 1
ATOM 1376 C CA . THR A 1 127 ? 32.441 29.904 46.229 1.00 23.70 127 THR A CA 1
ATOM 1377 C C . THR A 1 127 ? 32.920 30.978 45.260 1.00 17.73 127 THR A C 1
ATOM 1378 O O . THR A 1 127 ? 33.186 32.110 45.646 1.00 25.38 127 THR A O 1
ATOM 1389 N N . ALA A 1 128 ? 32.960 30.641 43.976 1.00 21.13 128 ALA A N 1
ATOM 1390 C CA . ALA A 1 128 ? 33.385 31.592 42.961 1.00 21.42 128 ALA A CA 1
ATOM 1391 C C . ALA A 1 128 ? 32.416 32.763 42.740 1.00 20.54 128 ALA A C 1
ATOM 1392 O O . ALA A 1 128 ? 32.846 33.883 42.458 1.00 28.00 128 ALA A O 1
ATOM 1399 N N . VAL A 1 129 ? 31.116 32.529 42.874 1.00 17.52 129 VAL A N 1
ATOM 1400 C CA . VAL A 1 129 ? 30.140 33.592 42.625 1.00 17.37 129 VAL A CA 1
ATOM 1401 C C . VAL A 1 129 ? 29.582 34.229 43.893 1.00 16.59 129 VAL A C 1
ATOM 1402 O O . VAL A 1 129 ? 28.795 35.166 43.818 1.00 17.05 129 VAL A O 1
ATOM 1415 N N . ARG A 1 130 ? 29.976 33.742 45.065 1.00 14.05 130 ARG A N 1
ATOM 1416 C CA . ARG A 1 130 ? 29.309 34.221 46.258 1.00 15.15 130 ARG A CA 1
ATOM 1417 C C . ARG A 1 130 ? 29.537 35.715 46.496 1.00 15.90 130 ARG A C 1
ATOM 1418 O O . ARG A 1 130 ? 30.617 36.257 46.263 1.00 15.96 130 ARG A O 1
ATOM 1439 N N . GLY A 1 131 ? 28.469 36.373 46.925 1.00 14.56 131 GLY A N 1
ATOM 1440 C CA . GLY A 1 131 ? 28.479 37.791 47.221 1.00 15.87 131 GLY A CA 1
ATOM 1441 C C . GLY A 1 131 ? 28.479 38.696 46.005 1.00 14.26 131 GLY A C 1
ATOM 1442 O O . GLY A 1 131 ? 28.575 39.911 46.152 1.00 19.15 131 GLY A O 1
ATOM 1446 N N . GLN A 1 132 ? 28.398 38.119 44.807 1.00 15.96 132 GLN A N 1
ATOM 1447 C CA . GLN A 1 132 ? 28.408 38.929 43.593 1.00 14.66 132 GLN A CA 1
ATOM 1448 C C . GLN A 1 132 ? 26.958 39.304 43.293 1.00 14.37 132 GLN A C 1
ATOM 1449 O O . GLN A 1 132 ? 26.301 38.684 42.453 1.00 16.32 132 GLN A O 1
ATOM 1463 N N . ARG A 1 133 ? 26.462 40.312 44.005 1.00 15.35 133 ARG A N 1
ATOM 1464 C CA . ARG A 1 133 ? 25.033 40.599 44.019 1.00 14.28 133 ARG A CA 1
ATOM 1465 C C . ARG A 1 133 ? 24.590 41.399 42.805 1.00 15.72 133 ARG A C 1
ATOM 1466 O O . ARG A 1 133 ? 23.500 41.186 42.270 1.00 16.45 133 ARG A O 1
ATOM 1487 N N . ASP A 1 134 ? 25.425 42.336 42.372 1.00 14.07 134 ASP A N 1
ATOM 1488 C CA . ASP A 1 134 ? 25.141 43.086 41.154 1.00 15.67 134 ASP A CA 1
ATOM 1489 C C . ASP A 1 134 ? 25.076 42.109 39.990 1.00 14.20 134 ASP A C 1
ATOM 1490 O O . ASP A 1 134 ? 25.948 41.268 39.842 1.00 16.99 134 ASP A O 1
ATOM 1499 N N . PRO A 1 135 ? 24.023 42.203 39.160 1.00 15.66 135 PRO A N 1
ATOM 1500 C CA . PRO A 1 135 ? 23.864 41.229 38.070 1.00 14.07 135 PRO A CA 1
ATOM 1501 C C . PRO A 1 135 ? 25.043 41.165 37.087 1.00 12.52 135 PRO A C 1
ATOM 1502 O O . PRO A 1 135 ? 25.393 40.064 36.640 1.00 15.21 135 PRO A O 1
ATOM 1530 N N . ALA A 1 137 ? 28.255 41.952 37.810 1.00 18.55 137 ALA A N 1
ATOM 1531 C CA . ALA A 1 137 ? 29.332 41.332 38.574 1.00 19.68 137 ALA A CA 1
ATOM 1532 C C . ALA A 1 137 ? 29.114 39.829 38.665 1.00 13.57 137 ALA A C 1
ATOM 1533 O O . ALA A 1 137 ? 30.061 39.047 38.580 1.00 15.74 137 ALA A O 1
ATOM 1540 N N . PHE A 1 138 ? 27.864 39.424 38.874 1.00 13.55 138 PHE A N 1
ATOM 1541 C CA . PHE A 1 138 ? 27.530 38.006 38.928 1.00 13.54 138 PHE A CA 1
ATOM 1542 C C . PHE A 1 138 ? 27.912 37.303 37.610 1.00 14.44 138 PHE A C 1
ATOM 1543 O O . PHE A 1 138 ? 28.574 36.268 37.617 1.00 14.47 138 PHE A O 1
ATOM 1560 N N . ALA A 1 139 ? 27.492 37.864 36.484 1.00 15.14 139 ALA A N 1
ATOM 1561 C CA . ALA A 1 139 ? 27.772 37.236 35.201 1.00 14.89 139 ALA A CA 1
ATOM 1562 C C . ALA A 1 139 ? 29.281 37.181 34.960 1.00 16.01 139 ALA A C 1
ATOM 1563 O O . ALA A 1 139 ? 29.813 36.186 34.468 1.00 15.15 139 ALA A O 1
ATOM 1570 N N . GLN A 1 140 ? 29.980 38.248 35.326 1.00 18.44 140 GLN A N 1
ATOM 1571 C CA . GLN A 1 140 ? 31.431 38.272 35.153 1.00 19.49 140 GLN A CA 1
ATOM 1572 C C . GLN A 1 140 ? 32.131 37.210 36.009 1.00 17.21 140 GLN A C 1
ATOM 1573 O O . GLN A 1 140 ? 33.087 36.581 35.567 1.00 18.66 140 GLN A O 1
ATOM 1587 N N . ALA A 1 141 ? 31.633 36.981 37.219 1.00 16.10 141 ALA A N 1
ATOM 1588 C CA . ALA A 1 141 ? 32.203 35.960 38.087 1.00 18.86 141 ALA A CA 1
ATOM 1589 C C . ALA A 1 141 ? 31.935 34.568 37.519 1.00 15.20 141 ALA A C 1
ATOM 1590 O O . ALA A 1 141 ? 32.754 33.655 37.663 1.00 17.75 141 ALA A O 1
ATOM 1597 N N . LEU A 1 142 ? 30.782 34.414 36.876 1.00 16.99 142 LEU A N 1
ATOM 1598 C CA . LEU A 1 142 ? 30.410 33.161 36.245 1.00 18.36 142 LEU A CA 1
ATOM 1599 C C . LEU A 1 142 ? 31.451 32.790 35.195 1.00 20.66 142 LEU A C 1
ATOM 1600 O O . LEU A 1 142 ? 31.901 31.644 35.109 1.00 22.98 142 LEU A O 1
ATOM 1616 N N . VAL A 1 143 ? 31.840 33.769 34.394 1.00 21.96 143 VAL A N 1
ATOM 1617 C CA . VAL A 1 143 ? 32.873 33.553 33.387 1.00 23.94 143 VAL A CA 1
ATOM 1618 C C . VAL A 1 143 ? 34.246 33.270 34.000 1.00 23.04 143 VAL A C 1
ATOM 1619 O O . VAL A 1 143 ? 34.970 32.394 33.532 1.00 26.38 143 VAL A O 1
ATOM 1632 N N . ARG A 1 144 ? 34.610 34.015 35.033 1.00 25.33 144 ARG A N 1
ATOM 1633 C CA . ARG A 1 144 ? 35.903 33.817 35.684 1.00 23.60 144 ARG A CA 1
ATOM 1634 C C . ARG A 1 144 ? 36.029 32.411 36.260 1.00 26.77 144 ARG A C 1
ATOM 1635 O O . ARG A 1 144 ? 37.115 31.817 36.253 1.00 28.69 144 ARG A O 1
ATOM 1656 N N . SER A 1 145 ? 34.914 31.884 36.756 1.00 22.43 145 SER A N 1
ATOM 1657 C CA . SER A 1 145 ? 34.881 30.579 37.403 1.00 25.77 145 SER A CA 1
ATOM 1658 C C . SER A 1 145 ? 34.986 29.429 36.407 1.00 24.92 145 SER A C 1
ATOM 1659 O O . SER A 1 145 ? 35.186 28.290 36.808 1.00 31.44 145 SER A O 1
ATOM 1667 N N . GLY A 1 146 ? 34.822 29.728 35.123 1.00 23.66 146 GLY A N 1
ATOM 1668 C CA . GLY A 1 146 ? 34.798 28.700 34.093 1.00 26.66 146 GLY A CA 1
ATOM 1669 C C . GLY A 1 146 ? 33.445 28.017 33.899 1.00 20.65 146 GLY A C 1
ATOM 1670 O O . GLY A 1 146 ? 33.343 27.041 33.170 1.00 24.12 146 GLY A O 1
ATOM 1674 N N . TYR A 1 147 ? 32.400 28.517 34.553 1.00 18.92 147 TYR A N 1
ATOM 1675 C CA . TYR A 1 147 ? 31.062 28.002 34.303 1.00 17.23 147 TYR A CA 1
ATOM 1676 C C . TYR A 1 147 ? 30.731 28.084 32.807 1.00 16.31 147 TYR A C 1
ATOM 1677 O O . TYR A 1 147 ? 30.280 27.105 32.195 1.00 16.61 147 TYR A O 1
ATOM 1695 N N . ASN A 1 148 ? 30.930 29.267 32.240 1.00 17.75 148 ASN A N 1
ATOM 1696 C CA . ASN A 1 148 ? 30.881 29.468 30.794 1.00 17.94 148 ASN A CA 1
ATOM 1697 C C . ASN A 1 148 ? 32.145 30.222 30.443 1.00 15.47 148 ASN A C 1
ATOM 1698 O O . ASN A 1 148 ? 32.645 30.994 31.261 1.00 19.02 148 ASN A O 1
ATOM 1709 N N . THR A 1 149 ? 32.637 30.042 29.227 1.00 18.77 149 THR A N 1
ATOM 1710 C CA . THR A 1 149 ? 33.824 30.770 28.793 1.00 21.59 149 THR A CA 1
ATOM 1711 C C . THR A 1 149 ? 33.449 32.189 28.355 1.00 22.45 149 THR A C 1
ATOM 1712 O O . THR A 1 149 ? 34.258 33.122 28.452 1.00 26.69 149 THR A O 1
ATOM 1723 N N . GLY A 1 150 ? 32.218 32.332 27.868 1.00 27.76 150 GLY A N 1
ATOM 1724 C CA . GLY A 1 150 ? 31.630 33.626 27.586 1.00 34.34 150 GLY A CA 1
ATOM 1725 C C . GLY A 1 150 ? 32.501 34.478 26.700 1.00 43.12 150 GLY A C 1
ATOM 1726 O O . GLY A 1 150 ? 32.580 35.690 26.887 1.00 47.19 150 GLY A O 1
ATOM 1730 N N . ASN A 1 151 ? 33.144 33.845 25.726 1.00 38.20 151 ASN A N 1
ATOM 1731 C CA . ASN A 1 151 ? 34.138 34.517 24.911 1.00 47.58 151 ASN A CA 1
ATOM 1732 C C . ASN A 1 151 ? 35.011 33.495 24.202 1.00 49.89 151 ASN A C 1
ATOM 1733 O O . ASN A 1 151 ? 35.943 32.951 24.805 1.00 49.44 151 ASN A O 1
ATOM 1737 N N . GLY A 1 156 ? 24.355 38.815 17.927 1.00 67.64 156 GLY A N 1
ATOM 1738 C CA . GLY A 1 156 ? 23.521 39.696 18.726 1.00 70.46 156 GLY A CA 1
ATOM 1739 C C . GLY A 1 156 ? 24.245 40.962 19.146 1.00 72.28 156 GLY A C 1
ATOM 1740 O O . GLY A 1 156 ? 25.429 41.137 18.855 1.00 74.65 156 GLY A O 1
ATOM 1743 N N . ARG A 1 157 ? 23.532 41.848 19.834 1.00 71.43 157 ARG A N 1
ATOM 1744 C CA . ARG A 1 157 ? 24.097 43.126 20.265 1.00 70.80 157 ARG A CA 1
ATOM 1745 C C . ARG A 1 157 ? 24.966 43.000 21.519 1.00 67.06 157 ARG A C 1
ATOM 1746 O O . ARG A 1 157 ? 26.180 43.200 21.470 1.00 67.35 157 ARG A O 1
ATOM 1750 N N . ASP A 1 158 ? 24.343 42.668 22.642 1.00 63.85 158 ASP A N 1
ATOM 1751 C CA . ASP A 1 158 ? 25.035 42.695 23.927 1.00 60.20 158 ASP A CA 1
ATOM 1752 C C . ASP A 1 158 ? 25.932 41.483 24.157 1.00 54.87 158 ASP A C 1
ATOM 1753 O O . ASP A 1 158 ? 25.697 40.398 23.616 1.00 54.24 158 ASP A O 1
ATOM 1762 N N . GLY A 1 159 ? 26.959 41.687 24.977 1.00 44.85 159 GLY A N 1
ATOM 1763 C CA . GLY A 1 159 ? 27.864 40.625 25.357 1.00 38.72 159 GLY A CA 1
ATOM 1764 C C . GLY A 1 159 ? 27.225 39.703 26.377 1.00 28.63 159 GLY A C 1
ATOM 1765 O O . GLY A 1 159 ? 26.067 39.898 26.781 1.00 26.84 159 GLY A O 1
ATOM 1769 N N . PHE A 1 160 ? 27.985 38.701 26.808 1.00 27.74 160 PHE A N 1
ATOM 1770 C CA . PHE A 1 160 ? 27.455 37.671 27.690 1.00 22.72 160 PHE A CA 1
ATOM 1771 C C . PHE A 1 160 ? 26.877 38.268 28.974 1.00 24.29 160 PHE A C 1
ATOM 1772 O O . PHE A 1 160 ? 25.758 37.929 29.384 1.00 19.96 160 PHE A O 1
ATOM 1789 N N . ALA A 1 161 ? 27.633 39.155 29.615 1.00 23.34 161 ALA A N 1
ATOM 1790 C CA . ALA A 1 161 ? 27.238 39.654 30.931 1.00 19.34 161 ALA A CA 1
ATOM 1791 C C . ALA A 1 161 ? 25.956 40.477 30.880 1.00 19.80 161 ALA A C 1
ATOM 1792 O O . ALA A 1 161 ? 25.067 40.301 31.712 1.00 20.78 161 ALA A O 1
ATOM 1799 N N . ARG A 1 162 ? 25.870 41.381 29.910 1.00 20.44 162 ARG A N 1
ATOM 1800 C CA . ARG A 1 162 ? 24.720 42.259 29.795 1.00 19.37 162 ARG A CA 1
ATOM 1801 C C . ARG A 1 162 ? 23.474 41.442 29.466 1.00 17.64 162 ARG A C 1
ATOM 1802 O O . ARG A 1 162 ? 22.380 41.730 29.964 1.00 19.65 162 ARG A O 1
ATOM 1823 N N . TYR A 1 163 ? 23.641 40.425 28.617 1.00 16.84 163 TYR A N 1
ATOM 1824 C CA . TYR A 1 163 ? 22.533 39.564 28.232 1.00 15.80 163 TYR A CA 1
ATOM 1825 C C . TYR A 1 163 ? 21.984 38.815 29.459 1.00 15.38 163 TYR A C 1
ATOM 1826 O O . TYR A 1 163 ? 20.775 38.792 29.692 1.00 15.54 163 TYR A O 1
ATOM 1844 N N . LEU A 1 164 ? 22.870 38.221 30.256 1.00 16.35 164 LEU A N 1
ATOM 1845 C CA . LEU A 1 164 ? 22.426 37.494 31.436 1.00 15.42 164 LEU A CA 1
ATOM 1846 C C . LEU A 1 164 ? 21.854 38.461 32.472 1.00 14.89 164 LEU A C 1
ATOM 1847 O O . LEU A 1 164 ? 20.852 38.164 33.119 1.00 14.46 164 LEU A O 1
ATOM 1863 N N . ALA A 1 165 ? 22.502 39.610 32.637 1.00 18.72 165 ALA A N 1
ATOM 1864 C CA . ALA A 1 165 ? 22.038 40.591 33.605 1.00 16.91 165 ALA A CA 1
ATOM 1865 C C . ALA A 1 165 ? 20.610 41.037 33.276 1.00 16.78 165 ALA A C 1
ATOM 1866 O O . ALA A 1 165 ? 19.790 41.238 34.175 1.00 19.84 165 ALA A O 1
ATOM 1873 N N . ASP A 1 166 ? 20.305 41.173 31.989 1.00 18.38 166 ASP A N 1
ATOM 1874 C CA . ASP A 1 166 ? 18.955 41.541 31.567 1.00 17.89 166 ASP A CA 1
ATOM 1875 C C . ASP A 1 166 ? 17.938 40.457 31.925 1.00 16.30 166 ASP A C 1
ATOM 1876 O O . ASP A 1 166 ? 16.813 40.765 32.322 1.00 18.96 166 ASP A O 1
ATOM 1885 N N . ILE A 1 167 ? 18.330 39.192 31.789 1.00 15.26 167 ILE A N 1
ATOM 1886 C CA . ILE A 1 167 ? 17.451 38.087 32.191 1.00 14.49 167 ILE A CA 1
ATOM 1887 C C . ILE A 1 167 ? 17.193 38.132 33.695 1.00 10.91 167 ILE A C 1
ATOM 1888 O O . ILE A 1 167 ? 16.059 37.932 34.144 1.00 13.56 167 ILE A O 1
ATOM 1904 N N . ILE A 1 168 ? 18.233 38.423 34.467 1.00 12.66 168 ILE A N 1
ATOM 1905 C CA . ILE A 1 168 ? 18.103 38.497 35.921 1.00 12.59 168 ILE A CA 1
ATOM 1906 C C . ILE A 1 168 ? 17.117 39.602 36.299 1.00 14.38 168 ILE A C 1
ATOM 1907 O O . ILE A 1 168 ? 16.257 39.425 37.170 1.00 13.75 168 ILE A O 1
ATOM 1923 N N . ILE A 1 169 ? 17.216 40.741 35.626 1.00 15.68 169 ILE A N 1
ATOM 1924 C CA . ILE A 1 169 ? 16.316 41.856 35.907 1.00 18.79 169 ILE A CA 1
ATOM 1925 C C . ILE A 1 169 ? 14.879 41.501 35.507 1.00 16.75 169 ILE A C 1
ATOM 1926 O O . ILE A 1 169 ? 13.917 41.836 36.219 1.00 17.60 169 ILE A O 1
ATOM 1942 N N . ALA A 1 170 ? 14.734 40.799 34.388 1.00 15.49 170 ALA A N 1
ATOM 1943 C CA . ALA A 1 170 ? 13.413 40.362 33.937 1.00 15.88 170 ALA A CA 1
ATOM 1944 C C . ALA A 1 170 ? 12.794 39.374 34.927 1.00 16.81 170 ALA A C 1
ATOM 1945 O O . ALA A 1 170 ? 11.603 39.451 35.232 1.00 15.85 170 ALA A O 1
ATOM 1952 N N . VAL A 1 171 ? 13.604 38.441 35.410 1.00 13.09 171 VAL A N 1
ATOM 1953 C CA . VAL A 1 171 ? 13.157 37.498 36.431 1.00 11.59 171 VAL A CA 1
ATOM 1954 C C . VAL A 1 171 ? 12.711 38.230 37.696 1.00 12.98 171 VAL A C 1
ATOM 1955 O O . VAL A 1 171 ? 11.666 37.911 38.256 1.00 14.53 171 VAL A O 1
ATOM 1968 N N . ARG A 1 172 ? 13.496 39.204 38.149 1.00 13.99 172 ARG A N 1
ATOM 1969 C CA . ARG A 1 172 ? 13.113 39.999 39.310 1.00 14.99 172 ARG A CA 1
ATOM 1970 C C . ARG A 1 172 ? 11.710 40.571 39.126 1.00 15.30 172 ARG A C 1
ATOM 1971 O O . ARG A 1 172 ? 10.892 40.535 40.049 1.00 17.32 172 ARG A O 1
ATOM 1992 N N . GLY A 1 173 ? 11.435 41.104 37.937 1.00 16.95 173 GLY A N 1
ATOM 1993 C CA . GLY A 1 173 ? 10.124 41.659 37.650 1.00 16.20 173 GLY A CA 1
ATOM 1994 C C . GLY A 1 173 ? 9.043 40.596 37.574 1.00 14.93 173 GLY A C 1
ATOM 1995 O O . GLY A 1 173 ? 7.924 40.807 38.038 1.00 16.94 173 GLY A O 1
ATOM 1999 N N . ARG A 1 174 ? 9.359 39.453 36.977 1.00 15.32 174 ARG A N 1
ATOM 2000 C CA . ARG A 1 174 ? 8.381 38.382 36.831 1.00 14.42 174 ARG A CA 1
ATOM 2001 C C . ARG A 1 174 ? 8.006 37.738 38.162 1.00 13.71 174 ARG A C 1
ATOM 2002 O O . ARG A 1 174 ? 6.944 37.124 38.285 1.00 15.87 174 ARG A O 1
ATOM 2040 N N . ALA A 1 176 ? 6.979 39.313 40.588 1.00 15.51 176 ALA A N 1
ATOM 2041 C CA . ALA A 1 176 ? 5.826 40.091 41.034 1.00 14.81 176 ALA A CA 1
ATOM 2042 C C . ALA A 1 176 ? 4.516 39.711 40.324 1.00 19.49 176 ALA A C 1
ATOM 2043 O O . ALA A 1 176 ? 3.448 40.213 40.669 1.00 22.40 176 ALA A O 1
ATOM 2050 N N . CYS A 1 177 ? 4.609 38.846 39.318 1.00 17.35 177 CYS A N 1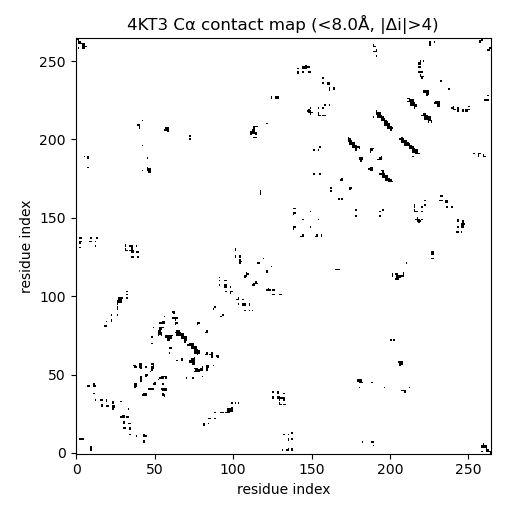
ATOM 2051 C CA . CYS A 1 177 ? 3.466 38.500 38.479 1.00 18.56 177 CYS A CA 1
ATOM 2052 C C . CYS A 1 177 ? 2.643 37.375 39.090 1.00 25.23 177 CYS A C 1
ATOM 2053 O O . CYS A 1 177 ? 1.510 37.123 38.649 1.00 27.50 177 CYS A O 1
ATOM 2061 N N . SER B 2 8 ? 11.026 22.233 2.763 1.00 42.14 27 SER B N 1
ATOM 2062 C CA . SER B 2 8 ? 11.920 23.388 2.808 1.00 38.71 27 SER B CA 1
ATOM 2063 C C . SER B 2 8 ? 11.101 24.666 2.659 1.00 38.60 27 SER B C 1
ATOM 2064 O O . SER B 2 8 ? 9.935 24.701 3.059 1.00 40.57 27 SER B O 1
ATOM 2071 N N . LEU B 2 9 ? 11.698 25.708 2.082 1.00 40.33 28 LEU B N 1
ATOM 2072 C CA . LEU B 2 9 ? 11.071 27.027 2.094 1.00 43.66 28 LEU B CA 1
ATOM 2073 C C . LEU B 2 9 ? 10.646 27.533 0.717 1.00 46.21 28 LEU B C 1
ATOM 2074 O O . LEU B 2 9 ? 10.400 28.728 0.537 1.00 44.73 28 LEU B O 1
ATOM 2090 N N . GLN B 2 10 ? 10.538 26.629 -0.250 1.00 46.06 29 GLN B N 1
ATOM 2091 C CA . GLN B 2 10 ? 9.919 26.981 -1.519 1.00 48.45 29 GLN B CA 1
ATOM 2092 C C . GLN B 2 10 ? 8.478 27.380 -1.220 1.00 46.19 29 GLN B C 1
ATOM 2093 O O . GLN B 2 10 ? 7.833 26.764 -0.374 1.00 46.38 29 GLN B O 1
ATOM 2097 N N . PRO B 2 11 ? 7.968 28.419 -1.899 1.00 49.86 30 PRO B N 1
ATOM 2098 C CA . PRO B 2 11 ? 6.584 28.836 -1.640 1.00 48.67 30 PRO B CA 1
ATOM 2099 C C . PRO B 2 11 ? 5.612 27.657 -1.650 1.00 47.12 30 PRO B C 1
ATOM 2100 O O . PRO B 2 11 ? 4.738 27.572 -0.787 1.00 45.68 30 PRO B O 1
ATOM 2111 N N . ALA B 2 12 ? 5.784 26.749 -2.608 1.00 46.00 31 ALA B N 1
ATOM 2112 C CA . ALA B 2 12 ? 4.860 25.634 -2.782 1.00 45.10 31 ALA B CA 1
ATOM 2113 C C . ALA B 2 12 ? 4.863 24.676 -1.592 1.00 45.18 31 ALA B C 1
ATOM 2114 O O . ALA B 2 12 ? 3.869 23.993 -1.347 1.00 45.28 31 ALA B O 1
ATOM 2121 N N . ARG B 2 13 ? 5.968 24.632 -0.849 1.00 40.96 32 ARG B N 1
ATOM 2122 C CA . ARG B 2 13 ? 6.091 23.711 0.275 1.00 39.44 32 ARG B CA 1
ATOM 2123 C C . ARG B 2 13 ? 5.560 24.316 1.577 1.00 36.43 32 ARG B C 1
ATOM 2124 O O . ARG B 2 13 ? 5.502 23.645 2.608 1.00 36.09 32 ARG B O 1
ATOM 2131 N N . ILE B 2 14 ? 5.167 25.584 1.532 1.00 34.42 33 ILE B N 1
ATOM 2132 C CA . ILE B 2 14 ? 4.597 26.228 2.707 1.00 32.69 33 ILE B CA 1
ATOM 2133 C C . ILE B 2 14 ? 3.080 26.100 2.685 1.00 32.75 33 ILE B C 1
ATOM 2134 O O . ILE B 2 14 ? 2.409 26.672 1.819 1.00 33.52 33 ILE B O 1
ATOM 2150 N N . LYS B 2 15 ? 2.542 25.334 3.629 1.00 32.27 34 LYS B N 1
ATOM 2151 C CA . LYS B 2 15 ? 1.100 25.124 3.718 1.00 33.29 34 LYS B CA 1
ATOM 2152 C C . LYS B 2 15 ? 0.420 26.389 4.222 1.00 31.22 34 LYS B C 1
ATOM 2153 O O . LYS B 2 15 ? 1.014 27.152 4.998 1.00 31.48 34 LYS B O 1
ATOM 2160 N N . ASP B 2 16 ? -0.821 26.618 3.792 1.00 30.88 35 ASP B N 1
ATOM 2161 C CA . ASP B 2 16 ? -1.523 27.836 4.193 1.00 31.09 35 ASP B CA 1
ATOM 2162 C C . ASP B 2 16 ? -1.844 27.841 5.687 1.00 29.54 35 ASP B C 1
ATOM 2163 O O . ASP B 2 16 ? -2.166 28.887 6.252 1.00 29.18 35 ASP B O 1
ATOM 2172 N N . SER B 2 17 ? -1.742 26.671 6.313 1.00 30.57 36 SER B N 1
ATOM 2173 C CA . SER B 2 17 ? -1.949 26.535 7.754 1.00 30.87 36 SER B CA 1
ATOM 2174 C C . SER B 2 17 ? -0.713 26.899 8.570 1.00 31.80 36 SER B C 1
ATOM 2175 O O . SER B 2 17 ? -0.767 26.920 9.798 1.00 34.69 36 SER B O 1
ATOM 2183 N N . GLY B 2 18 ? 0.398 27.176 7.893 1.00 27.23 37 GLY B N 1
ATOM 2184 C CA . GLY B 2 18 ? 1.576 27.697 8.556 1.00 26.97 37 GLY B CA 1
ATOM 2185 C C . GLY B 2 18 ? 2.815 26.833 8.428 1.00 24.13 37 GLY B C 1
ATOM 2186 O O . GLY B 2 18 ? 2.753 25.677 8.002 1.00 24.94 37 GLY B O 1
ATOM 2190 N N . LEU B 2 19 ? 3.949 27.419 8.797 1.00 22.72 38 LEU B N 1
ATOM 2191 C CA . LEU B 2 19 ? 5.232 26.728 8.806 1.00 20.77 38 LEU B CA 1
ATOM 2192 C C . LEU B 2 19 ? 5.207 25.542 9.757 1.00 22.93 38 LEU B C 1
ATOM 2193 O O . LEU B 2 19 ? 4.603 25.608 10.829 1.00 23.53 38 LEU B O 1
ATOM 2209 N N . THR B 2 20 ? 5.869 24.459 9.358 1.00 21.10 39 THR B N 1
ATOM 2210 C CA . THR B 2 20 ? 6.208 23.378 10.283 1.00 21.96 39 THR B CA 1
ATOM 2211 C C . THR B 2 20 ? 7.350 23.820 11.183 1.00 24.35 39 THR B C 1
ATOM 2212 O O . THR B 2 20 ? 7.998 24.840 10.927 1.00 21.03 39 THR B O 1
ATOM 2223 N N . ARG B 2 21 ? 7.615 23.044 12.229 1.00 23.22 40 ARG B N 1
ATOM 2224 C CA . ARG B 2 21 ? 8.722 23.355 13.113 1.00 20.66 40 ARG B CA 1
ATOM 2225 C C . ARG B 2 21 ? 10.030 23.382 12.332 1.00 25.56 40 ARG B C 1
ATOM 2226 O O . ARG B 2 21 ? 10.880 24.243 12.558 1.00 22.10 40 ARG B O 1
ATOM 2247 N N . GLU B 2 22 ? 10.193 22.434 11.413 1.00 24.37 41 GLU B N 1
ATOM 2248 C CA . GLU B 2 22 ? 11.427 22.334 10.644 1.00 26.82 41 GLU B CA 1
ATOM 2249 C C . GLU B 2 22 ? 11.613 23.567 9.769 1.00 23.16 41 GLU B C 1
ATOM 2250 O O . GLU B 2 22 ? 12.713 24.117 9.683 1.00 22.06 41 GLU B O 1
ATOM 2257 N N . GLN B 2 23 ? 10.533 24.002 9.126 1.00 22.22 42 GLN B N 1
ATOM 2258 C CA . GLN B 2 23 ? 10.574 25.193 8.289 1.00 21.29 42 GLN B CA 1
ATOM 2259 C C . GLN B 2 23 ? 10.859 26.444 9.119 1.00 20.95 42 GLN B C 1
ATOM 2260 O O . GLN B 2 23 ? 11.621 27.314 8.695 1.00 20.14 42 GLN B O 1
ATOM 2274 N N . ALA B 2 24 ? 10.260 26.530 10.304 1.00 18.93 43 ALA B N 1
ATOM 2275 C CA . ALA B 2 24 ? 10.500 27.661 11.195 1.00 16.79 43 ALA B CA 1
ATOM 2276 C C . ALA B 2 24 ? 11.982 27.722 11.583 1.00 19.09 43 ALA B C 1
ATOM 2277 O O . ALA B 2 24 ? 12.562 28.799 11.666 1.00 18.94 43 ALA B O 1
ATOM 2284 N N . GLU B 2 25 ? 12.600 26.565 11.802 1.00 19.83 44 GLU B N 1
ATOM 2285 C CA . GLU B 2 25 ? 14.020 26.544 12.124 1.00 19.08 44 GLU B CA 1
ATOM 2286 C C . GLU B 2 25 ? 14.842 27.066 10.943 1.00 19.28 44 GLU B C 1
ATOM 2287 O O . GLU B 2 25 ? 15.841 27.763 11.122 1.00 20.29 44 GLU B O 1
ATOM 2299 N N . GLN B 2 26 ? 14.427 26.725 9.731 1.00 18.95 45 GLN B N 1
ATOM 2300 C CA . GLN B 2 26 ? 15.144 27.207 8.560 1.00 22.04 45 GLN B CA 1
ATOM 2301 C C . GLN B 2 26 ? 15.000 28.724 8.422 1.00 22.02 45 GLN B C 1
ATOM 2302 O O . GLN B 2 26 ? 15.959 29.406 8.045 1.00 21.71 45 GLN B O 1
ATOM 2316 N N . VAL B 2 27 ? 13.823 29.251 8.759 1.00 20.93 46 VAL B N 1
ATOM 2317 C CA . VAL B 2 27 ? 13.624 30.696 8.813 1.00 18.61 46 VAL B CA 1
ATOM 2318 C C . VAL B 2 27 ? 14.589 31.308 9.833 1.00 17.43 46 VAL B C 1
ATOM 2319 O O . VAL B 2 27 ? 15.280 32.284 9.541 1.00 18.81 46 VAL B O 1
ATOM 2332 N N . LEU B 2 28 ? 14.637 30.740 11.035 1.00 18.04 47 LEU B N 1
ATOM 2333 C CA . LEU B 2 28 ? 15.559 31.225 12.058 1.00 15.35 47 LEU B CA 1
ATOM 2334 C C . LEU B 2 28 ? 17.001 31.208 11.547 1.00 20.14 47 LEU B C 1
ATOM 2335 O O . LEU B 2 28 ? 17.760 32.163 11.751 1.00 18.11 47 LEU B O 1
ATOM 2351 N N . ARG B 2 29 ? 17.389 30.130 10.876 1.00 18.20 48 ARG B N 1
ATOM 2352 C CA . ARG B 2 29 ? 18.761 30.029 10.377 1.00 20.70 48 ARG B CA 1
ATOM 2353 C C . ARG B 2 29 ? 19.093 31.136 9.376 1.00 20.21 48 ARG B C 1
ATOM 2354 O O . ARG B 2 29 ? 20.195 31.687 9.395 1.00 24.67 48 ARG B O 1
ATOM 2375 N N . VAL B 2 30 ? 18.130 31.484 8.529 1.00 23.92 49 VAL B N 1
ATOM 2376 C CA . VAL B 2 30 ? 18.278 32.636 7.643 1.00 23.47 49 VAL B CA 1
ATOM 2377 C C . VAL B 2 30 ? 18.435 33.907 8.486 1.00 23.75 49 VAL B C 1
ATOM 2378 O O . VAL B 2 30 ? 19.350 34.701 8.267 1.00 28.42 49 VAL B O 1
ATOM 2391 N N . ALA B 2 31 ? 17.555 34.092 9.459 1.00 23.41 50 ALA B N 1
ATOM 2392 C CA . ALA B 2 31 ? 17.648 35.243 10.355 1.00 25.57 50 ALA B CA 1
ATOM 2393 C C . ALA B 2 31 ? 19.020 35.371 11.014 1.00 26.52 50 ALA B C 1
ATOM 2394 O O . ALA B 2 31 ? 19.567 36.467 11.086 1.00 28.78 50 ALA B O 1
ATOM 2401 N N . LEU B 2 32 ? 19.571 34.259 11.500 1.00 23.72 51 LEU B N 1
ATOM 2402 C CA . LEU B 2 32 ? 20.839 34.295 12.239 1.00 28.50 51 LEU B CA 1
ATOM 2403 C C . LEU B 2 32 ? 22.069 34.545 11.359 1.00 30.94 51 LEU B C 1
ATOM 2404 O O . LEU B 2 32 ? 23.111 34.982 11.859 1.00 26.54 51 LEU B O 1
ATOM 2420 N N . LYS B 2 33 ? 21.961 34.252 10.065 1.00 34.58 52 LYS B N 1
ATOM 2421 C CA . LYS B 2 33 ? 23.040 34.537 9.114 1.00 39.06 52 LYS B CA 1
ATOM 2422 C C . LYS B 2 33 ? 23.340 36.034 9.093 1.00 40.63 52 LYS B C 1
ATOM 2423 O O . LYS B 2 33 ? 24.496 36.447 9.043 1.00 43.70 52 LYS B O 1
ATOM 2427 N N . HIS B 2 34 ? 22.285 36.839 9.148 1.00 45.32 53 HIS B N 1
ATOM 2428 C CA . HIS B 2 34 ? 22.404 38.295 9.141 1.00 50.23 53 HIS B CA 1
ATOM 2429 C C . HIS B 2 34 ? 23.039 38.851 10.426 1.00 54.09 53 HIS B C 1
ATOM 2430 O O . HIS B 2 34 ? 23.592 39.948 10.417 1.00 57.50 53 HIS B O 1
ATOM 2445 N N . GLN B 2 35 ? 22.963 38.102 11.525 1.00 53.01 54 GLN B N 1
ATOM 2446 C CA . GLN B 2 35 ? 23.545 38.555 12.791 1.00 52.85 54 GLN B CA 1
ATOM 2447 C C . GLN B 2 35 ? 24.903 37.915 13.064 1.00 55.11 54 GLN B C 1
ATOM 2448 O O . GLN B 2 35 ? 25.453 38.072 14.155 1.00 55.36 54 GLN B O 1
ATOM 2462 N N . ASP B 2 36 ? 25.432 37.187 12.085 1.00 54.72 55 ASP B N 1
ATOM 2463 C CA . ASP B 2 36 ? 26.555 36.280 12.321 1.00 56.86 55 ASP B CA 1
ATOM 2464 C C . ASP B 2 36 ? 26.135 35.135 13.266 1.00 58.14 55 ASP B C 1
ATOM 2465 O O . ASP B 2 36 ? 25.384 34.245 12.863 1.00 58.77 55 ASP B O 1
ATOM 2469 N N . TYR B 2 37 ? 26.617 35.152 14.508 1.00 58.47 56 TYR B N 1
ATOM 2470 C CA . TYR B 2 37 ? 26.281 34.122 15.502 1.00 55.01 56 TYR B CA 1
ATOM 2471 C C . TYR B 2 37 ? 27.086 32.819 15.357 1.00 56.26 56 TYR B C 1
ATOM 2472 O O . TYR B 2 37 ? 27.143 32.031 16.298 1.00 59.05 56 TYR B O 1
ATOM 2490 N N . GLN B 2 38 ? 27.674 32.572 14.188 1.00 53.68 57 GLN B N 1
ATOM 2491 C CA . GLN B 2 38 ? 28.637 31.476 14.040 1.00 49.21 57 GLN B CA 1
ATOM 2492 C C . GLN B 2 38 ? 28.053 30.056 14.033 1.00 46.52 57 GLN B C 1
ATOM 2493 O O . GLN B 2 38 ? 28.631 29.161 14.644 1.00 45.93 57 GLN B O 1
ATOM 2497 N N . LEU B 2 39 ? 26.947 29.830 13.323 1.00 43.99 58 LEU B N 1
ATOM 2498 C CA . LEU B 2 39 ? 26.215 28.560 13.437 1.00 41.57 58 LEU B CA 1
ATOM 2499 C C . LEU B 2 39 ? 27.018 27.309 13.078 1.00 44.19 58 LEU B C 1
ATOM 2500 O O . LEU B 2 39 ? 26.645 26.200 13.475 1.00 41.74 58 LEU B O 1
ATOM 2516 N N . GLN B 2 40 ? 28.098 27.486 12.321 1.00 48.59 59 GLN B N 1
ATOM 2517 C CA . GLN B 2 40 ? 28.930 26.367 11.885 1.00 51.54 59 GLN B CA 1
ATOM 2518 C C . GLN B 2 40 ? 30.293 26.401 12.576 1.00 51.48 59 GLN B C 1
ATOM 2519 O O . GLN B 2 40 ? 31.323 26.605 11.932 1.00 58.37 59 GLN B O 1
ATOM 2523 N N . ARG B 2 41 ? 30.280 26.212 13.892 1.00 48.02 60 ARG B N 1
ATOM 2524 C CA . ARG B 2 41 ? 31.494 26.083 14.688 1.00 47.89 60 ARG B CA 1
ATOM 2525 C C . ARG B 2 41 ? 31.242 24.934 15.662 1.00 43.95 60 ARG B C 1
ATOM 2526 O O . ARG B 2 41 ? 30.131 24.791 16.174 1.00 42.53 60 ARG B O 1
ATOM 2530 N N . PRO B 2 42 ? 32.256 24.091 15.908 1.00 43.74 61 PRO B N 1
ATOM 2531 C CA . PRO B 2 42 ? 31.979 22.910 16.736 1.00 40.10 61 PRO B CA 1
ATOM 2532 C C . PRO B 2 42 ? 31.426 23.251 18.121 1.00 38.43 61 PRO B C 1
ATOM 2533 O O . PRO B 2 42 ? 31.871 24.198 18.765 1.00 41.24 61 PRO B O 1
ATOM 2544 N N . GLY B 2 43 ? 30.443 22.473 18.559 1.00 31.31 62 GLY B N 1
ATOM 2545 C CA . GLY B 2 43 ? 29.818 22.681 19.855 1.00 28.45 62 GLY B CA 1
ATOM 2546 C C . GLY B 2 43 ? 28.580 23.553 19.816 1.00 25.69 62 GLY B C 1
ATOM 2547 O O . GLY B 2 43 ? 27.829 23.584 20.782 1.00 26.58 62 GLY B O 1
ATOM 2551 N N . VAL B 2 44 ? 28.357 24.250 18.704 1.00 23.70 63 VAL B N 1
ATOM 2552 C CA . VAL B 2 44 ? 27.196 25.122 18.571 1.00 24.77 63 VAL B CA 1
ATOM 2553 C C . VAL B 2 44 ? 25.977 24.341 18.081 1.00 22.82 63 VAL B C 1
ATOM 2554 O O . VAL B 2 44 ? 26.094 23.454 17.235 1.00 27.17 63 VAL B O 1
ATOM 2567 N N . PHE B 2 45 ? 24.807 24.674 18.609 1.00 20.01 64 PHE B N 1
ATOM 2568 C CA . PHE B 2 45 ? 23.581 23.992 18.201 1.00 18.78 64 PHE B CA 1
ATOM 2569 C C . PHE B 2 45 ? 22.378 24.915 18.253 1.00 17.47 64 PHE B C 1
ATOM 2570 O O . PHE B 2 45 ? 22.353 25.876 19.006 1.00 20.71 64 PHE B O 1
ATOM 2587 N N . ILE B 2 46 ? 21.382 24.601 17.434 1.00 16.33 65 ILE B N 1
ATOM 2588 C CA . ILE B 2 46 ? 20.053 25.152 17.585 1.00 18.02 65 ILE B CA 1
ATO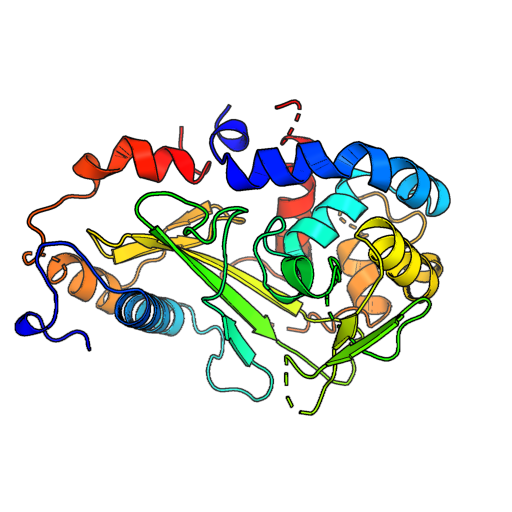M 2589 C C . ILE B 2 46 ? 19.154 24.017 18.039 1.00 18.62 65 ILE B C 1
ATOM 2590 O O . ILE B 2 46 ? 19.146 22.950 17.431 1.00 21.36 65 ILE B O 1
ATOM 2606 N N . ASP B 2 47 ? 18.389 24.261 19.100 1.00 16.74 6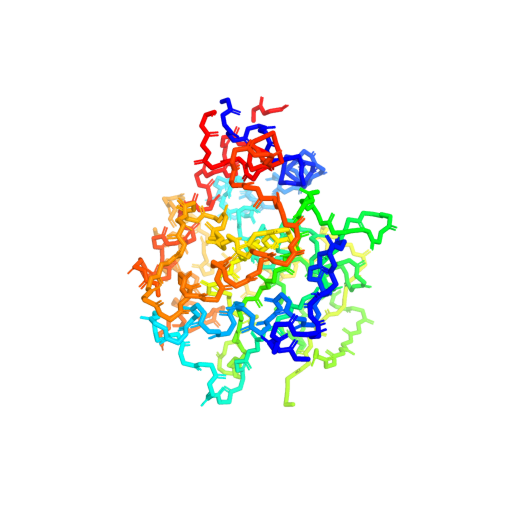6 ASP B N 1
ATOM 2607 C CA . ASP B 2 47 ? 17.506 23.254 19.671 1.00 16.61 66 ASP B CA 1
ATOM 2608 C C . ASP B 2 47 ? 16.058 23.732 19.610 1.00 13.37 66 ASP B C 1
ATOM 2609 O O . ASP B 2 47 ? 15.707 24.745 20.227 1.00 15.18 66 ASP B O 1
ATOM 2618 N N . GLY B 2 48 ? 15.212 22.996 18.895 1.00 14.32 67 GLY B N 1
ATOM 2619 C CA . GLY B 2 48 ? 13.802 23.342 18.808 1.00 14.98 67 GLY B CA 1
ATOM 2620 C C . GLY B 2 48 ? 12.908 22.479 19.683 1.00 14.61 67 GLY B C 1
ATOM 2621 O O . GLY B 2 48 ? 11.687 22.616 19.638 1.00 15.50 67 GLY B O 1
ATOM 2625 N N . ASP B 2 49 ? 13.500 21.606 20.497 1.00 12.96 68 ASP B N 1
ATOM 2626 C CA . ASP B 2 49 ? 12.715 20.753 21.391 1.00 14.66 68 ASP B CA 1
ATOM 2627 C C . ASP B 2 49 ? 12.448 21.487 22.705 1.00 12.78 68 ASP B C 1
ATOM 2628 O O . ASP B 2 49 ? 12.967 21.124 23.778 1.00 15.46 68 ASP B O 1
ATOM 2637 N N . LEU B 2 50 ? 11.662 22.551 22.585 1.00 12.37 69 LEU B N 1
ATOM 2638 C CA . LEU B 2 50 ? 11.243 23.355 23.716 1.00 12.89 69 LEU B CA 1
ATOM 2639 C C . LEU B 2 50 ? 9.729 23.199 23.848 1.00 13.33 69 LEU B C 1
ATOM 2640 O O . LEU B 2 50 ? 8.987 23.463 22.897 1.00 14.22 69 LEU B O 1
ATOM 2656 N N . GLN B 2 51 ? 9.285 22.770 25.025 1.00 13.47 70 GLN B N 1
ATOM 2657 C CA . GLN B 2 51 ? 7.907 22.314 25.235 1.00 14.63 70 GLN B CA 1
ATOM 2658 C C . GLN B 2 51 ? 7.390 22.800 26.567 1.00 12.22 70 GLN B C 1
ATOM 2659 O O . GLN B 2 51 ? 8.159 22.900 27.527 1.00 13.63 70 GLN B O 1
ATOM 2673 N N . ASP B 2 52 ? 6.083 23.025 26.639 1.00 13.68 71 ASP B N 1
ATOM 2674 C CA . ASP B 2 52 ? 5.397 23.213 27.910 1.00 14.09 71 ASP B CA 1
ATOM 2675 C C . ASP B 2 52 ? 5.058 21.854 28.502 1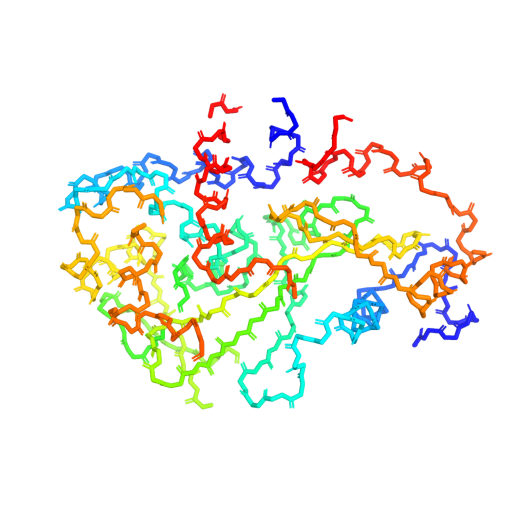.00 17.63 71 ASP B C 1
ATOM 2676 O O . ASP B 2 52 ? 5.472 20.824 27.972 1.00 18.01 71 ASP B O 1
ATOM 2685 N N . GLU B 2 53 ? 4.290 21.855 29.591 1.00 20.58 72 GLU B N 1
ATOM 2686 C CA . GLU B 2 53 ? 4.016 20.626 30.325 1.00 23.18 72 GLU B CA 1
ATOM 2687 C C . GLU B 2 53 ? 3.122 19.651 29.557 1.00 19.74 72 GLU B C 1
ATOM 2688 O O . GLU B 2 53 ? 3.021 18.487 29.931 1.00 26.60 72 GLU B O 1
ATOM 2700 N N . ASN B 2 54 ? 2.484 20.117 28.484 1.00 21.84 73 ASN B N 1
ATOM 2701 C CA . ASN B 2 54 ? 1.646 19.245 27.663 1.00 22.92 73 ASN B CA 1
ATOM 2702 C C . ASN B 2 54 ? 2.282 18.844 26.338 1.00 21.35 73 ASN B C 1
ATOM 2703 O O . ASN B 2 54 ? 1.638 18.200 25.501 1.00 26.16 73 ASN B O 1
ATOM 2714 N N . GLY B 2 55 ? 3.542 19.222 26.149 1.00 19.17 74 GLY B N 1
ATOM 2715 C CA . GLY B 2 55 ? 4.250 18.907 24.920 1.00 19.40 74 GLY B CA 1
ATOM 2716 C C . GLY B 2 55 ? 4.045 19.913 23.803 1.00 19.04 74 GLY B C 1
ATOM 2717 O O . GLY B 2 55 ? 4.475 19.679 22.668 1.00 23.31 74 GLY B O 1
ATOM 2721 N N . LYS B 2 56 ? 3.406 21.036 24.116 1.00 16.24 75 LYS B N 1
ATOM 2722 C CA . LYS B 2 56 ? 3.110 22.048 23.109 1.00 16.16 75 LYS B CA 1
ATOM 2723 C C . LYS B 2 56 ? 4.168 23.147 23.095 1.00 15.43 75 LYS B C 1
ATOM 2724 O O . LYS B 2 56 ? 4.897 23.338 24.065 1.00 14.19 75 LYS B O 1
ATOM 2743 N N . PRO B 2 57 ? 4.247 23.895 21.992 1.00 14.09 76 PRO B N 1
ATOM 2744 C CA . PRO B 2 57 ? 5.190 25.021 21.968 1.00 14.34 76 PRO B CA 1
ATOM 2745 C C . PRO B 2 57 ? 4.863 26.032 23.077 1.00 12.15 76 PRO B C 1
ATOM 2746 O O . PRO B 2 57 ? 3.689 26.248 23.376 1.00 15.65 76 PRO B O 1
ATOM 2757 N N . PRO B 2 58 ? 5.892 26.585 23.742 1.00 11.03 77 PRO B N 1
ATOM 2758 C CA . PRO B 2 58 ? 5.645 27.460 24.900 1.00 12.69 77 PRO B CA 1
ATOM 2759 C C . PRO B 2 58 ? 4.910 28.759 24.600 1.00 12.61 77 PRO B C 1
ATOM 2760 O O . PRO B 2 58 ? 4.285 29.316 25.513 1.00 14.05 77 PRO B O 1
ATOM 2771 N N . HIS B 2 59 ? 4.992 29.249 23.363 1.00 10.85 78 HIS B N 1
ATOM 2772 C CA . HIS B 2 59 ? 4.371 30.522 22.997 1.00 12.52 78 HIS B CA 1
ATOM 2773 C C . HIS B 2 59 ? 3.438 30.328 21.823 1.00 13.44 78 HIS B C 1
ATOM 2774 O O . HIS B 2 59 ? 3.888 30.181 20.694 1.00 13.93 78 HIS B O 1
ATOM 2789 N N . PRO B 2 60 ? 2.133 30.266 22.114 1.00 13.79 79 PRO B N 1
ATOM 2790 C CA . PRO B 2 60 ? 1.129 30.026 21.073 1.00 14.57 79 PRO B CA 1
ATOM 2791 C C . PRO B 2 60 ? 1.327 30.925 19.856 1.00 13.82 79 PRO B C 1
ATOM 2792 O O . PRO B 2 60 ? 1.522 32.136 19.999 1.00 14.61 79 PRO B O 1
ATOM 2803 N N . GLY B 2 61 ? 1.298 30.321 18.671 1.00 14.71 80 GLY B N 1
ATOM 2804 C CA . GLY B 2 61 ? 1.508 31.060 17.433 1.00 15.59 80 GLY B CA 1
ATOM 2805 C C . GLY B 2 61 ? 2.934 30.998 16.916 1.00 13.14 80 GLY B C 1
ATOM 2806 O O . GLY B 2 61 ? 3.198 31.412 15.780 1.00 15.64 80 GLY B O 1
ATOM 2810 N N . TYR B 2 62 ? 3.846 30.495 17.754 1.00 12.45 81 TYR B N 1
ATOM 2811 C CA . TYR B 2 62 ? 5.281 30.458 17.451 1.00 12.41 81 TYR B CA 1
ATOM 2812 C C . TYR B 2 62 ? 5.865 29.073 17.735 1.00 12.66 81 TYR B C 1
ATOM 2813 O O . TYR B 2 62 ? 5.297 28.282 18.500 1.00 13.52 81 TYR B O 1
ATOM 2831 N N . TYR B 2 63 ? 7.010 28.793 17.124 1.00 12.72 82 TYR B N 1
ATOM 2832 C CA . TYR B 2 63 ? 7.887 27.728 17.590 1.00 12.08 82 TYR B CA 1
ATOM 2833 C C . TYR B 2 63 ? 9.106 28.384 18.235 1.00 11.93 82 TYR B C 1
ATOM 2834 O O . TYR B 2 63 ? 9.637 29.357 17.701 1.00 12.96 82 TYR B O 1
ATOM 2852 N N . ASP B 2 64 ? 9.543 27.859 19.376 1.00 12.17 83 ASP B N 1
ATOM 2853 C CA . ASP B 2 64 ? 10.695 28.417 20.085 1.00 9.97 83 ASP B CA 1
ATOM 2854 C C . ASP B 2 64 ? 11.966 27.602 19.826 1.00 9.71 83 ASP B C 1
ATOM 2855 O O . ASP B 2 64 ? 11.915 26.371 19.651 1.00 12.00 83 ASP B O 1
ATOM 2864 N N . PHE B 2 65 ? 13.109 28.289 19.837 1.00 11.63 84 PHE B N 1
ATOM 2865 C CA . PHE B 2 65 ? 14.401 27.668 19.571 1.00 12.97 84 PHE B CA 1
ATOM 2866 C C . PHE B 2 65 ? 15.455 28.276 20.469 1.00 13.92 84 PHE B C 1
ATOM 2867 O O . PHE B 2 65 ? 15.456 29.486 20.705 1.00 13.44 84 PHE B O 1
ATOM 2884 N N . SER B 2 66 ? 16.355 27.441 20.973 1.00 12.86 85 SER B N 1
ATOM 2885 C CA . SER B 2 66 ? 17.502 27.955 21.705 1.00 11.35 85 SER B CA 1
ATOM 2886 C C . SER B 2 66 ? 18.754 27.816 20.854 1.00 14.70 85 SER B C 1
ATOM 2887 O O . SER B 2 66 ? 18.878 26.883 20.058 1.00 16.62 85 SER B O 1
ATOM 2895 N N . LEU B 2 67 ? 19.671 28.765 21.020 1.00 13.51 86 LEU B N 1
ATOM 2896 C CA . LEU B 2 67 ? 20.964 28.743 20.364 1.00 14.33 86 LEU B CA 1
ATOM 2897 C C . LEU B 2 67 ? 22.011 28.631 21.459 1.00 13.29 86 LEU B C 1
ATOM 2898 O O . LEU B 2 67 ? 22.059 29.448 22.380 1.00 14.85 86 LEU B O 1
ATOM 2914 N N . GLY B 2 68 ? 22.839 27.604 21.379 1.00 18.56 87 GLY B N 1
ATOM 2915 C CA . GLY B 2 68 ? 23.760 27.330 22.459 1.00 23.65 87 GLY B CA 1
ATOM 2916 C C . GLY B 2 68 ? 25.083 26.760 22.017 1.00 17.41 87 GLY B C 1
ATOM 2917 O O . GLY B 2 68 ? 25.297 26.490 20.840 1.00 18.07 87 GLY B O 1
ATOM 2921 N N . TYR B 2 69 ? 25.945 26.539 23.003 1.00 18.53 88 TYR B N 1
ATOM 2922 C CA . TYR B 2 69 ? 27.328 26.225 22.772 1.00 18.78 88 TYR B CA 1
ATOM 2923 C C . TYR B 2 69 ? 27.884 25.418 23.937 1.00 15.85 88 TYR B C 1
ATOM 2924 O O . TYR B 2 69 ? 27.806 25.860 25.081 1.00 16.43 88 TYR B O 1
ATOM 2942 N N . ASN B 2 70 ? 28.464 24.251 23.646 1.00 16.51 89 ASN B N 1
ATOM 2943 C CA . ASN B 2 70 ? 29.169 23.473 24.672 1.00 15.38 89 ASN B CA 1
ATOM 2944 C C . ASN B 2 70 ? 30.671 23.479 24.411 1.00 16.08 89 ASN B C 1
ATOM 2945 O O . ASN B 2 70 ? 31.149 23.023 23.356 1.00 19.78 89 ASN B O 1
ATOM 2956 N N . ASP B 2 71 ? 31.408 23.985 25.391 1.00 17.57 90 ASP B N 1
ATOM 2957 C CA . ASP B 2 71 ? 32.859 24.085 25.355 1.00 20.20 90 ASP B CA 1
ATOM 2958 C C . ASP B 2 71 ? 33.383 23.172 26.460 1.00 19.73 90 ASP B C 1
ATOM 2959 O O . ASP B 2 71 ? 32.916 23.252 27.591 1.00 20.81 90 ASP B O 1
ATOM 2968 N N . PRO B 2 72 ? 34.338 22.284 26.147 1.00 20.48 91 PRO B N 1
ATOM 2969 C CA . PRO B 2 72 ? 34.847 21.392 27.196 1.00 25.48 91 PRO B CA 1
ATOM 2970 C C . PRO B 2 72 ? 35.604 22.119 28.295 1.00 28.12 91 PRO B C 1
ATOM 2971 O O . PRO B 2 72 ? 35.739 21.579 29.391 1.00 29.60 91 PRO B O 1
ATOM 2982 N N . LYS B 2 73 ? 36.103 23.319 28.031 1.00 22.11 92 LYS B N 1
ATOM 2983 C CA . LYS B 2 73 ? 36.742 24.052 29.111 1.00 25.86 92 LYS B CA 1
ATOM 2984 C C . LYS B 2 73 ? 35.731 24.722 30.030 1.00 22.09 92 LYS B C 1
ATOM 2985 O O . LYS B 2 73 ? 36.094 25.224 31.093 1.00 31.04 92 LYS B O 1
ATOM 3001 N N . ALA B 2 74 ? 34.465 24.733 29.629 1.00 20.99 93 ALA B N 1
ATOM 3002 C CA . ALA B 2 74 ? 33.401 25.216 30.500 1.00 19.10 93 ALA B CA 1
ATOM 3003 C C . ALA B 2 74 ? 32.863 24.091 31.374 1.00 20.45 93 ALA B C 1
ATOM 3004 O O . ALA B 2 74 ? 33.291 22.929 31.269 1.00 21.90 93 ALA B O 1
ATOM 3011 N N . GLY B 2 75 ? 31.973 24.453 32.285 1.00 16.66 94 GLY B N 1
ATOM 3012 C CA . GLY B 2 75 ? 31.344 23.484 33.157 1.00 20.21 94 GLY B CA 1
ATOM 3013 C C . GLY B 2 75 ? 29.855 23.337 32.906 1.00 14.53 94 GLY B C 1
ATOM 3014 O O . GLY B 2 75 ? 29.211 22.510 33.552 1.00 16.75 94 GLY B O 1
ATOM 3018 N N . ALA B 2 76 ? 29.329 24.100 31.944 1.00 14.62 95 ALA B N 1
ATOM 3019 C CA . ALA B 2 76 ? 27.897 24.098 31.643 1.00 13.92 95 ALA B CA 1
ATOM 3020 C C . ALA B 2 76 ? 27.680 24.638 30.242 1.00 11.72 95 ALA B C 1
ATOM 3021 O O . ALA B 2 76 ? 28.557 25.286 29.671 1.00 14.27 95 ALA B O 1
ATOM 3028 N N . THR B 2 77 ? 26.511 24.363 29.678 1.00 12.50 96 THR B N 1
ATOM 3029 C CA . THR B 2 77 ? 26.174 24.901 28.375 1.00 13.02 96 THR B CA 1
ATOM 3030 C C . THR B 2 77 ? 26.072 26.418 28.454 1.00 12.76 96 THR B C 1
ATOM 3031 O O . THR B 2 77 ? 25.613 26.977 29.449 1.00 13.92 96 THR B O 1
ATOM 3042 N N . GLU B 2 78 ? 26.495 27.078 27.387 1.00 13.24 97 GLU B N 1
ATOM 3043 C CA . GLU B 2 78 ? 26.379 28.519 27.277 1.00 14.59 97 GLU B CA 1
ATOM 3044 C C . GLU B 2 78 ? 25.313 28.827 26.237 1.00 12.74 97 GLU B C 1
ATOM 3045 O O . GLU B 2 78 ? 25.371 28.307 25.121 1.00 16.53 97 GLU B O 1
ATOM 3057 N N . TYR B 2 79 ? 24.361 29.687 26.578 1.00 13.47 98 TYR B N 1
ATOM 3058 C CA . TYR B 2 79 ? 23.268 30.000 25.649 1.00 12.73 98 TYR B CA 1
ATOM 3059 C C . TYR B 2 79 ? 23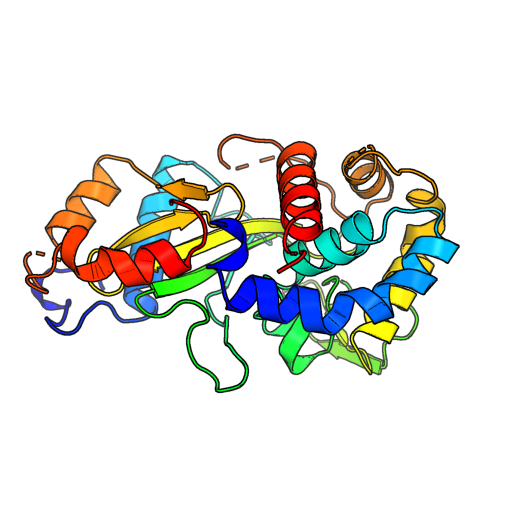.372 31.424 25.112 1.00 10.69 98 TYR B C 1
ATOM 3060 O O . TYR B 2 79 ? 23.701 32.360 25.837 1.00 14.08 98 TYR B O 1
ATOM 3078 N N . TRP B 2 80 ? 23.135 31.562 23.817 1.00 14.04 99 TRP B N 1
ATOM 3079 C CA . TRP B 2 80 ? 23.324 32.825 23.125 1.00 14.42 99 TRP B CA 1
ATOM 3080 C C . TRP B 2 80 ? 21.997 33.464 22.723 1.00 16.51 99 TRP B C 1
ATOM 3081 O O . TRP B 2 80 ? 21.939 34.656 22.427 1.00 22.18 99 TRP B O 1
ATOM 3102 N N . GLY B 2 81 ? 20.936 32.671 22.680 1.00 15.22 100 GLY B N 1
ATOM 3103 C CA . GLY B 2 81 ? 19.639 33.211 22.327 1.00 16.52 100 GLY B CA 1
ATOM 3104 C C . GLY B 2 81 ? 18.483 32.258 22.563 1.00 14.21 100 GLY B C 1
ATOM 3105 O O . GLY B 2 81 ? 18.642 31.038 22.516 1.00 13.81 100 GLY B O 1
ATOM 3109 N N . LEU B 2 82 ? 17.312 32.842 22.798 1.00 13.10 101 LEU B N 1
ATOM 3110 C CA . LEU B 2 82 ? 16.049 32.125 22.852 1.00 12.40 101 LEU B CA 1
ATOM 3111 C C . LEU B 2 82 ? 15.139 32.863 21.886 1.00 13.05 101 LEU B C 1
ATOM 3112 O O . LEU B 2 82 ? 14.886 34.051 22.059 1.00 13.59 101 LEU B O 1
ATOM 3128 N N . PHE B 2 83 ? 14.662 32.162 20.864 1.00 12.25 102 PHE B N 1
ATOM 3129 C CA . PHE B 2 83 ? 13.938 32.781 19.760 1.00 12.03 102 PHE B CA 1
ATOM 3130 C C . PHE B 2 83 ? 12.550 32.196 19.614 1.00 12.63 102 PHE B C 1
ATOM 3131 O O . PHE B 2 83 ? 12.330 31.014 19.882 1.00 13.88 102 PHE B O 1
ATOM 3148 N N . SER B 2 84 ? 11.626 33.031 19.142 1.00 11.58 103 SER B N 1
ATOM 3149 C CA . SER B 2 84 ? 10.289 32.598 18.765 1.00 13.14 103 SER B CA 1
ATOM 3150 C C . SER B 2 84 ? 10.069 32.969 17.302 1.00 11.32 103 SER B C 1
ATOM 3151 O O . SER B 2 84 ? 10.288 34.120 16.911 1.00 14.15 103 SER B O 1
ATOM 3159 N N . VAL B 2 85 ? 9.650 31.987 16.505 1.00 12.77 104 VAL B N 1
ATOM 3160 C CA . VAL B 2 85 ? 9.371 32.189 15.084 1.00 11.89 104 VAL B CA 1
ATOM 3161 C C . VAL B 2 85 ? 7.886 31.951 14.809 1.00 12.38 104 VAL B C 1
ATOM 3162 O O . VAL B 2 85 ? 7.356 30.894 15.148 1.00 13.05 104 VAL B O 1
ATOM 3175 N N . SER B 2 86 ? 7.206 32.923 14.217 1.00 13.51 105 SER B N 1
ATOM 3176 C CA . SER B 2 86 ? 5.776 32.773 13.957 1.00 12.78 105 SER B CA 1
ATOM 3177 C C . SER B 2 86 ? 5.500 31.779 12.856 1.00 14.17 105 SER B C 1
ATOM 3178 O O . SER B 2 86 ? 6.093 31.856 11.794 1.00 14.97 105 SER B O 1
ATOM 3186 N N . LEU B 2 87 ? 4.588 30.849 13.121 1.00 15.37 106 LEU B N 1
ATOM 3187 C CA . LEU B 2 87 ? 4.171 29.875 12.129 1.00 17.74 106 LEU B CA 1
ATOM 3188 C C . LEU B 2 87 ? 3.486 30.531 10.943 1.00 14.69 106 LEU B C 1
ATOM 3189 O O . LEU B 2 87 ? 3.533 30.007 9.838 1.00 17.77 106 LEU B O 1
ATOM 3205 N N . ASN B 2 88 ? 2.817 31.652 11.182 1.00 15.38 107 ASN B N 1
ATOM 3206 C CA . ASN B 2 88 ? 1.982 32.251 10.148 1.00 16.74 107 ASN B CA 1
ATOM 3207 C C . ASN B 2 88 ? 2.639 33.375 9.354 1.00 16.68 107 ASN B C 1
ATOM 3208 O O . ASN B 2 88 ? 2.169 33.707 8.264 1.00 19.24 107 ASN B O 1
ATOM 3219 N N . THR B 2 89 ? 3.698 33.977 9.893 1.00 18.39 108 THR B N 1
ATOM 3220 C CA . THR B 2 89 ? 4.358 35.095 9.206 1.00 14.77 108 THR B CA 1
ATOM 3221 C C . THR B 2 89 ? 5.878 34.985 9.132 1.00 15.15 108 THR B C 1
ATOM 3222 O O . THR B 2 89 ? 6.514 35.737 8.392 1.00 18.85 108 THR B O 1
ATOM 3233 N N . GLY B 2 90 ? 6.458 34.068 9.905 1.00 14.80 109 GLY B N 1
ATOM 3234 C CA . GLY B 2 90 ? 7.898 33.971 10.032 1.00 17.03 109 GLY B CA 1
ATOM 3235 C C . GLY B 2 90 ? 8.528 35.082 10.857 1.00 16.67 109 GLY B C 1
ATOM 3236 O O . GLY B 2 90 ? 9.757 35.164 10.946 1.00 15.81 109 GLY B O 1
ATOM 3240 N N . ASP B 2 91 ? 7.709 35.952 11.448 1.00 15.99 110 ASP B N 1
ATOM 3241 C CA . ASP B 2 91 ? 8.239 36.981 12.350 1.00 16.17 110 ASP B CA 1
ATOM 3242 C C . ASP B 2 91 ? 9.087 36.293 13.409 1.00 13.70 110 ASP B C 1
ATOM 3243 O O . ASP B 2 91 ? 8.620 35.342 14.063 1.00 15.21 110 ASP B O 1
ATOM 3252 N N . THR B 2 92 ? 10.300 36.809 13.620 1.00 16.58 111 THR B N 1
ATOM 3253 C CA . THR B 2 92 ? 11.268 36.178 14.512 1.00 14.20 111 THR B CA 1
ATOM 3254 C C . THR B 2 92 ? 11.753 37.150 15.587 1.00 15.79 111 THR B C 1
ATOM 3255 O O . THR B 2 92 ? 12.239 38.240 15.279 1.00 18.11 111 THR B O 1
ATOM 3266 N N . TRP B 2 93 ? 11.604 36.736 16.845 1.00 14.38 112 TRP B N 1
ATOM 3267 C CA . TRP B 2 93 ? 12.012 37.537 17.990 1.00 14.25 112 TRP B CA 1
ATOM 3268 C C . TRP B 2 93 ? 13.003 36.795 18.873 1.00 13.62 112 TRP B C 1
ATOM 3269 O O . TRP B 2 93 ? 12.879 35.593 19.096 1.00 14.34 112 TRP B O 1
ATOM 3290 N N . GLU B 2 94 ? 13.973 37.531 19.400 1.00 14.80 113 GLU B N 1
ATOM 3291 C CA . GLU B 2 94 ? 14.769 37.045 20.519 1.00 15.03 113 GLU B CA 1
ATOM 3292 C C . GLU B 2 94 ? 14.023 37.525 21.760 1.00 15.50 113 GLU B C 1
ATOM 3293 O O . GLU B 2 94 ? 13.879 38.732 21.968 1.00 14.97 113 GLU B O 1
ATOM 3305 N N . ILE B 2 95 ? 13.528 36.591 22.569 1.00 13.41 114 ILE B N 1
ATOM 3306 C CA . ILE B 2 95 ? 12.520 36.936 23.570 1.00 12.56 114 ILE B CA 1
ATOM 3307 C C . ILE B 2 95 ? 13.067 37.187 24.987 1.00 14.06 114 ILE B C 1
ATOM 3308 O O . ILE B 2 95 ? 12.301 37.419 25.927 1.00 16.92 114 ILE B O 1
ATOM 3324 N N . ASN B 2 96 ? 14.390 37.163 25.135 1.00 12.69 115 ASN B N 1
ATOM 3325 C CA . ASN B 2 96 ? 15.012 37.654 26.357 1.00 13.91 115 ASN B CA 1
ATOM 3326 C C . ASN B 2 96 ? 15.431 39.120 26.209 1.00 14.79 115 ASN B C 1
ATOM 3327 O O . ASN B 2 96 ? 15.110 39.948 27.056 1.00 18.50 115 ASN B O 1
ATOM 3338 N N . SER B 2 97 ? 16.120 39.433 25.115 1.00 15.66 116 SER B N 1
ATOM 3339 C CA . SER B 2 97 ? 16.469 40.812 24.787 1.00 18.86 116 SER B CA 1
ATOM 3340 C C . SER B 2 97 ? 15.294 41.575 24.187 1.00 18.39 116 SER B C 1
ATOM 3341 O O . SER B 2 97 ? 15.329 42.799 24.087 1.00 21.70 116 SER B O 1
ATOM 3349 N N . CYS B 2 98 ? 14.262 40.843 23.779 1.00 18.51 117 CYS B N 1
ATOM 3350 C CA . CYS B 2 98 ? 13.079 41.432 23.154 1.00 17.80 117 CYS B CA 1
ATOM 3351 C C . CYS B 2 98 ? 13.416 42.263 21.916 1.00 19.03 117 CYS B C 1
ATOM 3352 O O . CYS B 2 98 ? 13.041 43.439 21.793 1.00 25.42 117 CYS B O 1
ATOM 3359 N N . LYS B 2 99 ? 14.111 41.613 20.990 1.00 18.80 118 LYS B N 1
ATOM 3360 C CA . LYS B 2 99 ? 14.500 42.219 19.730 1.00 23.61 118 LYS B CA 1
ATOM 3361 C C . LYS B 2 99 ? 13.839 41.471 18.587 1.00 18.69 118 LYS B C 1
ATOM 3362 O O . LYS B 2 99 ? 13.860 40.242 18.541 1.00 19.33 118 LYS B O 1
ATOM 3366 N N . ARG B 2 100 ? 13.237 42.222 17.672 1.00 22.25 119 ARG B N 1
ATOM 3367 C CA . ARG B 2 100 ? 12.725 41.647 16.441 1.00 22.79 119 ARG B CA 1
ATOM 3368 C C . ARG B 2 100 ? 13.872 41.518 15.440 1.00 21.63 119 ARG B C 1
ATOM 3369 O O . ARG B 2 100 ? 14.508 42.513 15.075 1.00 21.17 119 ARG B O 1
ATOM 3390 N N . LEU B 2 101 ? 14.149 40.301 14.992 1.00 20.19 120 LEU B N 1
ATOM 3391 C CA . LEU B 2 101 ? 15.228 40.103 14.037 1.00 19.88 120 LEU B CA 1
ATOM 3392 C C . LEU B 2 101 ? 14.837 40.657 12.670 1.00 25.04 120 LEU B C 1
ATOM 3393 O O . LEU B 2 101 ? 13.654 40.734 12.327 1.00 21.33 120 LEU B O 1
ATOM 3409 N N . ASP B 2 102 ? 15.841 41.053 11.896 1.00 23.51 121 ASP B N 1
ATOM 3410 C CA . ASP B 2 102 ? 15.609 41.741 10.636 1.00 26.07 121 ASP B CA 1
ATOM 3411 C C . ASP B 2 102 ? 16.658 41.344 9.604 1.00 26.93 121 ASP B C 1
ATOM 3412 O O . ASP B 2 102 ? 17.443 40.424 9.823 1.00 36.85 121 ASP B O 1
ATOM 3421 N N . GLY B 2 103 ? 16.672 42.044 8.480 1.00 27.81 122 GLY B N 1
ATOM 3422 C CA . GLY B 2 103 ? 17.569 41.703 7.391 1.00 28.26 122 GLY B CA 1
ATOM 3423 C C . GLY B 2 103 ? 16.779 41.455 6.128 1.00 25.21 122 GLY B C 1
ATOM 3424 O O . GLY B 2 103 ? 15.659 40.937 6.172 1.00 27.82 122 GLY B O 1
ATOM 3428 N N . ALA B 2 104 ? 17.369 41.812 4.998 1.00 30.07 123 ALA B N 1
ATOM 3429 C CA . ALA B 2 104 ? 16.666 41.743 3.722 1.00 25.24 123 ALA B CA 1
ATOM 3430 C C . ALA B 2 104 ? 16.249 40.320 3.384 1.00 28.10 123 ALA B C 1
ATOM 3431 O O . ALA B 2 104 ? 15.137 40.100 2.931 1.00 25.93 123 ALA B O 1
ATOM 3438 N N . GLU B 2 105 ? 17.130 39.349 3.609 1.00 24.72 124 GLU B N 1
ATOM 3439 C CA . GLU B 2 105 ? 16.809 37.975 3.249 1.00 26.15 124 GLU B CA 1
ATOM 3440 C C . GLU B 2 105 ? 15.660 37.442 4.114 1.00 25.27 124 GLU B C 1
ATOM 3441 O O . GLU B 2 105 ? 14.770 36.749 3.617 1.00 24.45 124 GLU B O 1
ATOM 3445 N N . LEU B 2 106 ? 15.673 37.781 5.400 1.00 22.22 125 LEU B N 1
ATOM 3446 C CA . LEU B 2 106 ? 14.619 37.351 6.313 1.00 20.27 125 LEU B CA 1
ATOM 3447 C C . LEU B 2 106 ? 13.268 37.969 5.922 1.00 21.89 125 LEU B C 1
ATOM 3448 O O . LEU B 2 106 ? 12.254 37.275 5.872 1.00 19.23 125 LEU B O 1
ATOM 3464 N N . ARG B 2 107 ? 13.254 39.271 5.646 1.00 19.24 126 ARG B N 1
ATOM 3465 C CA . ARG B 2 107 ? 12.016 39.959 5.271 1.00 22.28 126 ARG B CA 1
ATOM 3466 C C . ARG B 2 107 ? 11.424 39.381 3.992 1.00 21.90 126 ARG B C 1
ATOM 3467 O O . ARG B 2 107 ? 10.204 39.256 3.857 1.00 19.30 126 ARG B O 1
ATOM 3488 N N . ALA B 2 108 ? 12.291 39.034 3.047 1.00 19.94 127 ALA B N 1
ATOM 3489 C CA . ALA B 2 108 ? 11.848 38.423 1.803 1.00 22.97 127 ALA B CA 1
ATOM 3490 C C . ALA B 2 108 ? 11.159 37.084 2.088 1.00 23.27 127 ALA B C 1
ATOM 3491 O O . ALA B 2 108 ? 10.125 36.768 1.501 1.00 21.57 127 ALA B O 1
ATOM 3498 N N . LEU B 2 109 ? 11.741 36.297 2.986 1.00 21.22 128 LEU B N 1
ATOM 3499 C CA . LEU B 2 109 ? 11.153 35.018 3.366 1.00 22.56 128 LEU B CA 1
ATOM 3500 C C . LEU B 2 109 ? 9.796 35.222 4.025 1.00 20.10 128 LEU B C 1
ATOM 3501 O O . LEU B 2 109 ? 8.841 34.486 3.762 1.00 21.29 128 LEU B O 1
ATOM 3517 N N . GLN B 2 110 ? 9.718 36.219 4.897 1.00 20.79 129 GLN B N 1
ATOM 3518 C CA . GLN B 2 110 ? 8.477 36.500 5.609 1.00 19.24 129 GLN B CA 1
ATOM 3519 C C . GLN B 2 110 ? 7.366 36.916 4.648 1.00 18.25 129 GLN B C 1
ATOM 3520 O O . GLN B 2 110 ? 6.222 36.496 4.806 1.00 19.93 129 GLN B O 1
ATOM 3534 N N . ARG B 2 111 ? 7.692 37.715 3.636 1.00 18.85 130 ARG B N 1
ATOM 3535 C CA . ARG B 2 111 ? 6.679 38.086 2.660 1.00 18.42 130 ARG B CA 1
ATOM 3536 C C . ARG B 2 111 ? 6.193 36.852 1.901 1.00 21.71 130 ARG B C 1
ATOM 3537 O O . ARG B 2 111 ? 5.026 36.773 1.522 1.00 19.93 130 ARG B O 1
ATOM 3558 N N . ARG B 2 112 ? 7.093 35.903 1.654 1.00 20.21 131 ARG B N 1
ATOM 3559 C CA . ARG B 2 112 ? 6.719 34.672 0.967 1.00 20.19 131 ARG B CA 1
ATOM 3560 C C . ARG B 2 112 ? 5.805 33.833 1.855 1.00 19.25 131 ARG B C 1
ATOM 3561 O O . ARG B 2 112 ? 4.801 33.295 1.392 1.00 21.21 131 ARG B O 1
ATOM 3582 N N . VAL B 2 113 ? 6.150 33.733 3.135 1.00 19.33 132 VAL B N 1
ATOM 3583 C CA . VAL B 2 113 ? 5.335 32.976 4.075 1.00 18.52 132 VAL B CA 1
ATOM 3584 C C . VAL B 2 113 ? 3.938 33.584 4.155 1.00 19.62 132 VAL B C 1
ATOM 3585 O O . VAL B 2 113 ? 2.940 3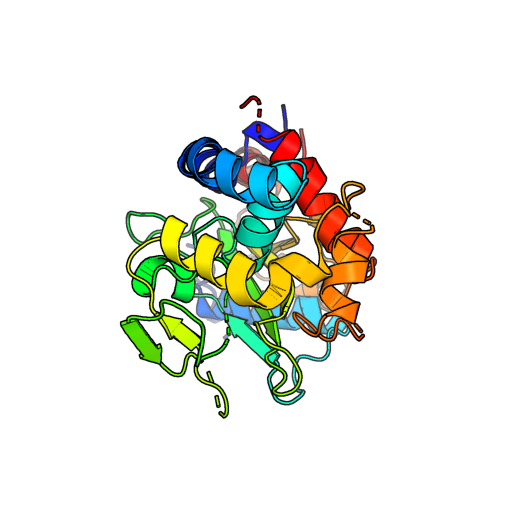2.871 4.074 1.00 19.18 132 VAL B O 1
ATOM 3615 N N . ALA B 2 115 ? 2.356 35.425 2.008 1.00 18.26 134 ALA B N 1
ATOM 3616 C CA . ALA B 2 115 ? 1.606 35.285 0.765 1.00 19.62 134 ALA B CA 1
ATOM 3617 C C . ALA B 2 115 ? 0.998 33.893 0.670 1.00 18.26 134 ALA B C 1
ATOM 3618 O O . ALA B 2 115 ? -0.005 33.700 -0.001 1.00 22.17 134 ALA B O 1
ATOM 3625 N N . ARG B 2 116 ? 1.600 32.930 1.361 1.00 20.64 135 ARG B N 1
ATOM 3626 C CA . ARG B 2 116 ? 1.072 31.568 1.378 1.00 24.22 135 ARG B CA 1
ATOM 3627 C C . ARG B 2 116 ? -0.016 31.383 2.434 1.00 22.80 135 ARG B C 1
ATOM 3628 O O . ARG B 2 116 ? -1.035 30.744 2.171 1.00 29.14 135 ARG B O 1
ATOM 3649 N N . THR B 2 117 ? 0.196 31.930 3.629 1.00 19.22 136 THR B N 1
ATOM 3650 C CA . THR B 2 117 ? -0.776 31.752 4.710 1.00 22.83 136 THR B CA 1
ATOM 3651 C C . THR B 2 117 ? -1.919 32.766 4.668 1.00 22.33 136 THR B C 1
ATOM 3652 O O . THR B 2 117 ? -2.987 32.533 5.240 1.00 25.79 136 THR B O 1
ATOM 3663 N N . GLY B 2 118 ? -1.697 33.894 4.004 1.00 22.12 137 GLY B N 1
ATOM 3664 C CA . GLY B 2 118 ? -2.703 34.946 3.952 1.00 24.28 137 GLY B CA 1
ATOM 3665 C C . GLY B 2 118 ? -2.828 35.730 5.252 1.00 22.03 137 GLY B C 1
ATOM 3666 O O . GLY B 2 118 ? -3.756 36.533 5.406 1.00 22.12 137 GLY B O 1
ATOM 3670 N N . LYS B 2 119 ? -1.887 35.512 6.175 1.00 21.45 138 LYS B N 1
ATOM 3671 C CA . LYS B 2 119 ? -1.914 36.117 7.508 1.00 22.08 138 LYS B CA 1
ATOM 3672 C C . LYS B 2 119 ? -0.949 37.297 7.620 1.00 19.89 138 LYS B C 1
ATOM 3673 O O . LYS B 2 119 ? 0.030 37.391 6.868 1.00 20.40 138 LYS B O 1
ATOM 3692 N N . SER B 2 120 ? -1.219 38.180 8.579 1.00 21.87 139 SER B N 1
ATOM 3693 C CA . SER B 2 120 ? -0.428 39.390 8.776 1.00 21.17 139 SER B CA 1
ATOM 3694 C C . SER B 2 120 ? 0.163 39.460 10.182 1.00 18.25 139 SER B C 1
ATOM 3695 O O . SER B 2 120 ? -0.214 38.696 11.069 1.00 18.57 139 SER B O 1
ATOM 3703 N N . LEU B 2 121 ? 1.074 40.400 10.396 1.00 20.94 140 LEU B N 1
ATOM 3704 C CA . LEU B 2 121 ? 1.578 40.652 11.744 1.00 17.98 140 LEU B CA 1
ATOM 3705 C C . LEU B 2 121 ? 0.446 41.104 12.676 1.00 18.49 140 LEU B C 1
ATOM 3706 O O . LEU B 2 121 ? 0.405 40.727 13.849 1.00 19.68 140 LEU B O 1
ATOM 3722 N N . ALA B 2 122 ? -0.485 41.898 12.157 1.00 18.87 141 ALA B N 1
ATOM 3723 C CA . ALA B 2 122 ? -1.602 42.365 12.970 1.00 20.10 141 ALA B CA 1
ATOM 3724 C C . ALA B 2 122 ? -2.527 41.210 13.386 1.00 21.96 141 ALA B C 1
ATOM 3725 O O . ALA B 2 122 ? -3.096 41.225 14.484 1.00 24.23 141 ALA B O 1
ATOM 3732 N N . ASP B 2 123 ? -2.671 40.212 12.517 1.00 22.12 142 ASP B N 1
ATOM 3733 C CA . ASP B 2 123 ? -3.502 39.037 12.817 1.00 23.73 142 ASP B CA 1
ATOM 3734 C C . ASP B 2 123 ? -3.033 38.293 14.070 1.00 23.14 142 ASP B C 1
ATOM 3735 O O . ASP B 2 123 ? -3.839 37.660 14.760 1.00 26.05 142 ASP B O 1
ATOM 3744 N N . GLU B 2 124 ? -1.736 38.356 14.361 1.00 22.34 143 GLU B N 1
ATOM 3745 C CA . GLU B 2 124 ? -1.177 37.638 15.511 1.00 18.46 143 GLU B CA 1
ATOM 3746 C C . GLU B 2 124 ? -0.755 38.585 16.643 1.00 20.95 143 GLU B C 1
ATOM 3747 O O . GLU B 2 124 ? 0.105 38.250 17.454 1.00 18.33 143 GLU B O 1
ATOM 3759 N N . LYS B 2 125 ? -1.376 39.760 16.703 1.00 20.10 144 LYS B N 1
ATOM 3760 C CA . LYS B 2 125 ? -1.044 40.759 17.723 1.00 22.26 144 LYS B CA 1
ATOM 3761 C C . LYS B 2 125 ? -1.138 40.192 19.143 1.00 23.15 144 LYS B C 1
ATOM 3762 O O . LYS B 2 125 ? -0.230 40.378 19.955 1.00 21.72 144 LYS B O 1
ATOM 3781 N N . SER B 2 126 ? -2.240 39.507 19.438 1.00 21.37 145 SER B N 1
ATOM 3782 C CA . SER B 2 126 ? -2.446 38.893 20.750 1.00 21.26 145 SER B CA 1
ATOM 3783 C C . SER B 2 126 ? -1.377 37.857 21.070 1.00 19.63 145 SER B C 1
ATOM 3784 O O . SER B 2 126 ? -0.840 37.827 22.174 1.00 20.13 145 SER B O 1
ATOM 3792 N N . GLN B 2 127 ? -1.060 37.010 20.101 1.00 18.45 146 GLN B N 1
ATOM 3793 C CA . GLN B 2 127 ? -0.048 35.989 20.327 1.00 18.91 146 GLN B CA 1
ATOM 3794 C C . GLN B 2 127 ? 1.306 36.664 20.513 1.00 15.75 146 GLN B C 1
ATOM 3795 O O . GLN B 2 127 ? 2.104 36.231 21.343 1.00 15.65 146 GLN B O 1
ATOM 3809 N N . ARG B 2 128 ? 1.585 37.705 19.735 1.00 16.49 147 ARG B N 1
ATOM 3810 C CA . ARG B 2 128 ? 2.849 38.406 19.877 1.00 14.65 147 ARG B CA 1
ATOM 3811 C C . ARG B 2 128 ? 2.958 39.020 21.268 1.00 15.35 147 ARG B C 1
ATOM 3812 O O . ARG B 2 128 ? 4.025 38.976 21.891 1.00 16.61 147 ARG B O 1
ATOM 3833 N N . GLU B 2 129 ? 1.853 39.567 21.770 1.00 16.57 148 GLU B N 1
ATOM 3834 C CA . GLU B 2 129 ? 1.841 40.129 23.122 1.00 20.83 148 GLU B CA 1
ATOM 3835 C C . GLU B 2 129 ? 2.213 39.069 24.147 1.00 16.14 148 GLU B C 1
ATOM 3836 O O . GLU B 2 129 ? 2.830 39.375 25.169 1.00 17.09 148 GLU B O 1
ATOM 3848 N N . GLY B 2 130 ? 1.857 37.824 23.847 1.00 16.24 149 GLY B N 1
ATOM 3849 C CA . GLY B 2 130 ? 2.232 36.683 24.665 1.00 15.52 149 GLY B CA 1
ATOM 3850 C C . GLY B 2 130 ? 3.724 36.387 24.751 1.00 11.48 149 GLY B C 1
ATOM 3851 O O . GLY B 2 130 ? 4.130 35.536 25.561 1.00 13.36 149 GLY B O 1
ATOM 3855 N N . LEU B 2 131 ? 4.544 37.054 23.936 1.00 13.85 150 LEU B N 1
ATOM 3856 C CA . LEU B 2 131 ? 5.996 36.945 24.085 1.00 13.86 150 LEU B CA 1
ATOM 3857 C C . LEU B 2 131 ? 6.516 37.850 25.204 1.00 14.30 150 LEU B C 1
ATOM 3858 O O . LEU B 2 131 ? 7.647 37.708 25.648 1.00 16.64 150 LEU B O 1
ATOM 3874 N N . GLY B 2 132 ? 5.687 38.786 25.657 1.00 15.63 151 GLY B N 1
ATOM 3875 C CA . GLY B 2 132 ? 6.066 39.647 26.769 1.00 18.69 151 GLY B CA 1
ATOM 3876 C C . GLY B 2 132 ? 7.111 40.690 26.406 1.00 17.84 151 GLY B C 1
ATOM 3877 O O . GLY B 2 132 ? 7.874 41.136 27.270 1.00 21.37 151 GLY B O 1
ATOM 3881 N N . CYS B 2 133 ? 7.125 41.101 25.142 1.00 19.12 152 CYS B N 1
ATOM 3882 C CA . CYS B 2 133 ? 8.157 42.002 24.628 1.00 22.46 152 CYS B CA 1
ATOM 3883 C C . CYS B 2 133 ? 7.624 43.341 24.132 1.00 31.49 152 CYS B C 1
ATOM 3884 O O . CYS B 2 133 ? 8.405 44.233 23.791 1.00 33.47 152 CYS B O 1
ATOM 3891 N N . GLU B 2 134 ? 6.305 43.478 24.067 1.00 24.88 153 GLU B N 1
ATOM 3892 C CA . GLU B 2 134 ? 5.684 44.734 23.653 1.00 36.72 153 GLU B CA 1
ATOM 3893 C C . GLU B 2 134 ? 4.368 44.891 24.410 1.00 43.11 153 GLU B C 1
ATOM 3894 O O . GLU B 2 134 ? 3.735 43.903 24.775 1.00 41.42 153 GLU B O 1
ATOM 3906 N N . ASP B 2 135 ? 3.962 46.130 24.655 1.00 48.31 154 ASP B N 1
ATOM 3907 C CA . ASP B 2 135 ? 2.767 46.392 25.456 1.00 51.40 154 ASP B CA 1
ATOM 3908 C C . ASP B 2 135 ? 1.507 45.784 24.839 1.00 52.08 154 ASP B C 1
ATOM 3909 O O . ASP B 2 135 ? 1.332 45.790 23.621 1.00 52.78 154 ASP B O 1
#

Radius of gyration: 18.29 Å; Cα contacts (8 Å, |Δi|>4): 514; chains: 2; bounding box: 40×36×54 Å

InterPro domains:
  IPR002901 Mannosyl-glycoprotein endo-beta-N-acetylglucosamidase-like domain [PF01832] (49-149)

CATH classification: 1.10.530.10

Foldseek 3Di:
DVLLVPPLLLVLLVVCQVLQVVLCVVLQEDSLLLSLQLCVQCVSVPRPCCVPQVQSNWFPPFPQFPDWACCVTITGGHPHVSSNSVRCCVQQSVQQGNCHQLVNQVSCCVSPVDVQPVPDGRSVVSNVSSVSSVVSVD/DQDLVPAALVFDDLVRLVVLVVQLCVVVCLPCPDPFWDKAQQDADPVSHAPQPQWGKIWIWGDDVVDDDIGTDFIWTAGRQQRFIAGLVVLDTGDDDVSNVSRVSSVNNPDDPVNCVVSVVSSVRDD

Solvent-accessible surface area: 11285 Å² total

B-factor: mean 24.12, std 12.12, range [8.43, 85.72]

Nearest PDB structures (foldseek):
  4kt3-assembly1_B  TM=1.008E+00  e=3.825E-25  Pseudomonas protegens Pf-5
  8rc2-assembly1_L  TM=5.089E-01  e=7.743E-01  Klebsiella pneumoniae
  8rc2-assembly1_D  TM=4.968E-01  e=8.735E-01  Klebsiella pneumoniae
  6ngg-assembly2_B  TM=6.934E-01  e=7.211E+00  Homo sapiens
  4kt3-assembly1_A  TM=1.007E+00  e=1.499E-23  Pseudomonas protegens Pf-5